Protein AF-K9VZT5-F1 (afdb_monomer_lite)

Organism: NCBI:txid1173022

Foldseek 3Di:
DAAEDDDPVLLVCQVVLLVVLLCLLPDLDWFPPVLLQVLQCLLQVQLPAHRAAEAEDQALVRVLVVQVVDPLPAFCLVSSCVRQQVVQLVQLVVRHDPVVVVVCCVRHQVVSVVVCVQFADVVVVLVLVVVVVVDDPVSNRQSVSKDALSVRSSSLSVSCSSCVPVVRDGDPSSNVSNVSNSNRFGIWRHGRHYIYTYIGFNDADGDDPVDPDPDDWDFGTATPQQWTWTQDPVGIDTDRHDPPD

Secondary structure (DSSP, 8-state):
--B----HHHHHHHHHHHHHHHHHHH--PPP-HHHHHHHHHHHHHHTT-PPPEEEEESSHHHHHHHHTT----S--HHHHIIIIIIHHHHHHHTTB-HHHHHHHIIIIIHHHHHHHHHHTHHHHHHHHHHHHHHS-HHHHHHHHT-EEGGGTHHHHHHHHHHHHTT-----HHHHHHHHHHHHH-SEEEE-SSEEEEEPPPSEE----TT----S--EEEEE-TTS-EEEEETTEEEEES-----

Structure (mmCIF, N/CA/C/O backbone):
data_AF-K9VZT5-F1
#
_entry.id   AF-K9VZT5-F1
#
loop_
_atom_site.group_PDB
_atom_site.id
_atom_site.type_symbol
_atom_site.label_atom_id
_atom_site.label_alt_id
_atom_site.label_comp_id
_atom_site.label_asym_id
_atom_site.label_entity_id
_atom_site.label_seq_id
_atom_site.pdbx_PDB_ins_code
_atom_site.Cartn_x
_atom_site.Cartn_y
_atom_site.Cartn_z
_atom_site.occupancy
_atom_site.B_iso_or_equiv
_atom_site.auth_seq_id
_atom_site.auth_comp_id
_atom_site.auth_asym_id
_atom_site.auth_atom_id
_atom_site.pdbx_PDB_model_num
ATOM 1 N N . MET A 1 1 ? -24.617 13.078 10.410 1.00 54.44 1 MET A N 1
ATOM 2 C CA . MET A 1 1 ? -24.285 12.851 11.831 1.00 54.44 1 MET A CA 1
ATOM 3 C C . MET A 1 1 ? -22.817 12.503 11.883 1.00 54.44 1 MET A C 1
ATOM 5 O O . MET A 1 1 ? -22.407 11.648 11.110 1.00 54.44 1 MET A O 1
ATOM 9 N N . SER A 1 2 ? -22.045 13.236 12.678 1.00 71.75 2 SER A N 1
ATOM 10 C CA . SER A 1 2 ? -20.612 13.002 12.840 1.00 71.75 2 SER A CA 1
ATOM 11 C C . SER A 1 2 ? -20.401 12.020 13.986 1.00 71.75 2 SER A C 1
ATOM 13 O O . SER A 1 2 ? -21.111 12.111 14.985 1.00 71.75 2 SER A O 1
ATOM 15 N N . ILE A 1 3 ? -19.475 11.073 13.857 1.00 78.88 3 ILE A N 1
ATOM 16 C CA . ILE A 1 3 ? -19.124 10.190 14.978 1.00 78.88 3 ILE A CA 1
ATOM 17 C C . ILE A 1 3 ? -18.202 10.975 15.914 1.00 78.88 3 ILE A C 1
ATOM 19 O O . ILE A 1 3 ? -17.160 11.471 15.484 1.00 78.88 3 ILE A O 1
ATOM 23 N N . GLU A 1 4 ? -18.597 11.107 17.179 1.00 79.00 4 GLU A N 1
ATOM 24 C CA . GLU A 1 4 ? -17.911 11.980 18.144 1.00 79.00 4 GLU A CA 1
ATOM 25 C C . GLU A 1 4 ? -16.980 11.217 19.094 1.00 79.00 4 GLU A C 1
ATOM 27 O O . GLU A 1 4 ? -15.972 11.765 19.533 1.00 79.00 4 GLU A O 1
ATOM 32 N N . LYS A 1 5 ? -17.276 9.946 19.402 1.00 86.38 5 LYS A N 1
ATOM 33 C CA . LYS A 1 5 ? -16.492 9.149 20.355 1.00 86.38 5 LYS A CA 1
ATOM 34 C C . LYS A 1 5 ? -16.520 7.659 20.021 1.00 86.38 5 LYS A C 1
ATOM 36 O O . LYS A 1 5 ? -17.530 7.153 19.538 1.00 86.38 5 LYS A O 1
ATOM 41 N N . LEU A 1 6 ? -15.419 6.970 20.318 1.00 89.38 6 LEU A N 1
ATOM 42 C CA . LEU A 1 6 ? -15.334 5.511 20.273 1.00 89.38 6 LEU A CA 1
ATOM 43 C C . LEU A 1 6 ? -15.948 4.882 21.530 1.00 89.38 6 LEU A C 1
ATOM 45 O O . LEU A 1 6 ? -15.843 5.428 22.631 1.00 89.38 6 LEU A O 1
ATOM 49 N N . THR A 1 7 ? -16.558 3.711 21.379 1.00 91.81 7 THR A N 1
ATOM 50 C CA . THR A 1 7 ? -16.887 2.853 22.524 1.00 91.81 7 THR A CA 1
ATOM 51 C C . THR A 1 7 ? -15.636 2.118 23.012 1.00 91.81 7 THR A C 1
ATOM 53 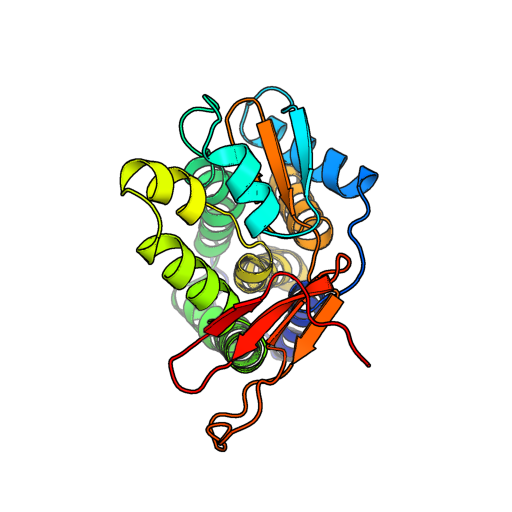O O . THR A 1 7 ? -14.682 1.930 22.257 1.00 91.81 7 THR A O 1
ATOM 56 N N . ALA A 1 8 ? -15.646 1.641 24.261 1.00 92.19 8 ALA A N 1
ATOM 57 C CA . ALA A 1 8 ? -14.533 0.857 24.807 1.00 92.19 8 ALA A CA 1
ATOM 58 C C . ALA A 1 8 ? -14.250 -0.415 23.979 1.00 92.19 8 ALA A C 1
ATOM 60 O O . ALA A 1 8 ? -13.102 -0.820 23.809 1.00 92.19 8 ALA A O 1
ATOM 61 N N . GLU A 1 9 ? -15.298 -1.020 23.417 1.00 93.25 9 GLU A N 1
ATOM 62 C CA . GLU A 1 9 ? -15.197 -2.178 22.524 1.00 93.25 9 GLU A CA 1
ATOM 63 C C . GLU A 1 9 ? -14.491 -1.813 21.212 1.00 93.25 9 GLU A C 1
ATOM 65 O O . GLU A 1 9 ? -13.625 -2.553 20.753 1.00 93.25 9 GLU A O 1
ATOM 70 N N . GLN A 1 10 ? -14.804 -0.651 20.628 1.00 93.50 10 GLN A N 1
ATOM 71 C CA . GLN A 1 10 ? -14.142 -0.161 19.416 1.00 93.50 10 GLN A CA 1
ATOM 72 C C . GLN A 1 10 ? -12.672 0.197 19.681 1.00 93.50 10 GLN A C 1
ATOM 74 O O . GLN A 1 10 ? -11.806 -0.130 18.869 1.00 93.50 10 GLN A O 1
ATOM 79 N N . GLU A 1 11 ? -12.368 0.821 20.822 1.00 92.81 11 GLU A N 1
ATOM 80 C CA . GLU A 1 11 ? -10.992 1.130 21.237 1.00 92.81 11 GLU A CA 1
ATOM 81 C C . GLU A 1 11 ? -10.154 -0.142 21.421 1.00 92.81 11 GLU A C 1
ATOM 83 O O . GLU A 1 11 ? -9.011 -0.206 20.962 1.00 92.81 11 GLU A O 1
ATOM 88 N N . ALA A 1 12 ? -10.735 -1.195 22.003 1.00 94.75 12 ALA A N 1
ATOM 89 C CA . ALA A 1 12 ? -10.064 -2.481 22.191 1.00 94.75 12 ALA A CA 1
ATOM 90 C C . ALA A 1 12 ? -9.652 -3.157 20.867 1.00 94.75 12 ALA A C 1
ATOM 92 O O . ALA A 1 12 ? -8.740 -3.987 20.858 1.00 94.75 12 ALA A O 1
ATOM 93 N N . LEU A 1 13 ? -10.267 -2.787 19.737 1.00 96.69 13 LEU A N 1
ATOM 94 C CA . LEU A 1 13 ? -9.901 -3.298 18.414 1.00 96.69 13 LEU A CA 1
ATOM 95 C C . LEU A 1 13 ? -8.683 -2.588 17.809 1.00 96.69 13 LEU A C 1
ATOM 97 O O . LEU A 1 13 ? -8.033 -3.159 16.932 1.00 96.69 13 LEU A O 1
ATOM 101 N N . ILE A 1 14 ? -8.329 -1.379 18.260 1.00 95.06 14 ILE A N 1
ATOM 102 C CA . ILE A 1 14 ? -7.236 -0.576 17.679 1.00 95.06 14 ILE A CA 1
ATOM 103 C C . ILE A 1 14 ? -5.921 -1.373 17.563 1.00 95.06 14 ILE A C 1
ATOM 105 O O . ILE A 1 14 ? -5.351 -1.398 16.464 1.00 95.06 14 ILE A O 1
ATOM 109 N N . PRO A 1 15 ? -5.439 -2.088 18.604 1.00 95.75 15 PRO A N 1
ATOM 110 C CA . PRO A 1 15 ? -4.205 -2.871 18.510 1.00 95.75 15 PRO A CA 1
ATOM 111 C C . PRO A 1 15 ? -4.258 -3.979 17.448 1.00 95.75 15 PRO A C 1
ATOM 113 O O . PRO A 1 15 ? -3.250 -4.255 16.796 1.00 95.75 15 PRO A O 1
ATOM 116 N N . LEU A 1 16 ? -5.431 -4.581 17.216 1.00 96.38 16 LEU A N 1
ATOM 117 C CA . LEU A 1 16 ? -5.607 -5.628 16.203 1.00 96.38 16 LEU A CA 1
ATOM 118 C C . LEU A 1 16 ? -5.427 -5.063 14.790 1.00 96.38 16 LEU A C 1
ATOM 120 O O . LEU A 1 16 ? -4.754 -5.671 13.956 1.00 96.38 16 LEU A O 1
ATOM 124 N N . TYR A 1 17 ? -5.961 -3.866 14.526 1.00 96.44 17 TYR A N 1
ATOM 125 C CA . TYR A 1 17 ? -5.769 -3.184 13.244 1.00 96.44 17 TYR A CA 1
ATOM 126 C C . TYR A 1 17 ? -4.322 -2.714 13.064 1.00 96.44 17 TYR A C 1
ATOM 128 O O . TYR A 1 17 ? -3.777 -2.847 11.966 1.00 96.44 17 TYR A O 1
ATOM 136 N N . GLN A 1 18 ? -3.658 -2.240 14.125 1.00 94.12 18 GLN A N 1
ATOM 137 C CA . GLN A 1 18 ? -2.221 -1.952 14.070 1.00 94.12 18 GLN A CA 1
ATOM 138 C C . GLN A 1 18 ? -1.427 -3.199 13.668 1.00 94.12 18 GLN A C 1
ATOM 140 O O . GLN A 1 18 ? -0.626 -3.141 12.736 1.00 94.12 18 GLN A O 1
ATOM 145 N N . GLN A 1 19 ? -1.671 -4.339 14.321 1.00 94.06 19 GLN A N 1
ATOM 146 C CA . GLN A 1 19 ? -0.958 -5.585 14.043 1.00 94.06 19 GLN A CA 1
ATOM 147 C C . GLN A 1 19 ? -1.236 -6.106 12.628 1.00 94.06 19 GLN A C 1
ATOM 149 O O . GLN A 1 19 ? -0.295 -6.470 11.921 1.00 94.06 19 GLN A O 1
ATOM 154 N N . LYS A 1 20 ? -2.501 -6.083 12.192 1.00 95.69 20 LYS A N 1
ATOM 155 C CA . LYS A 1 20 ? -2.929 -6.474 10.840 1.00 95.69 20 LYS A CA 1
ATOM 156 C C . LYS A 1 20 ? -2.174 -5.692 9.767 1.00 95.69 20 LYS A C 1
ATOM 158 O O . LYS A 1 20 ? -1.577 -6.281 8.869 1.00 95.69 20 LYS A O 1
ATOM 163 N N . TRP A 1 21 ? -2.164 -4.364 9.866 1.00 95.12 21 TRP A N 1
ATOM 164 C CA . TRP A 1 21 ? -1.529 -3.509 8.861 1.00 95.12 21 TRP A CA 1
ATOM 165 C C . TRP A 1 21 ? -0.008 -3.470 8.984 1.00 95.12 21 TRP A C 1
ATOM 167 O O . TRP A 1 21 ? 0.678 -3.363 7.966 1.00 95.12 21 TRP A O 1
ATOM 177 N N . ARG A 1 22 ? 0.536 -3.656 10.192 1.00 91.62 22 ARG A N 1
ATOM 178 C CA . ARG A 1 22 ? 1.967 -3.900 10.391 1.00 91.62 22 ARG A CA 1
ATOM 179 C C . ARG A 1 22 ? 2.407 -5.164 9.664 1.00 91.62 22 ARG A C 1
ATOM 181 O O . ARG A 1 22 ? 3.384 -5.092 8.933 1.00 91.62 22 ARG A O 1
ATOM 188 N N . ALA A 1 23 ? 1.691 -6.281 9.811 1.00 91.25 23 ALA A N 1
ATOM 189 C CA . ALA A 1 23 ? 2.020 -7.545 9.146 1.00 91.25 23 ALA A CA 1
ATOM 190 C C . ALA A 1 23 ? 2.107 -7.389 7.617 1.00 91.25 23 ALA A C 1
ATOM 192 O O . ALA A 1 23 ? 3.058 -7.868 7.006 1.00 91.25 23 ALA A O 1
ATOM 193 N N . ILE A 1 24 ? 1.175 -6.639 7.019 1.00 91.31 24 ILE A N 1
ATOM 194 C CA . ILE A 1 24 ? 1.199 -6.316 5.584 1.00 91.31 24 ILE A CA 1
ATOM 195 C C . ILE A 1 24 ? 2.446 -5.496 5.229 1.00 91.31 24 ILE A C 1
ATOM 197 O O . ILE A 1 24 ? 3.160 -5.839 4.291 1.00 91.31 24 ILE A O 1
ATOM 201 N N . ALA A 1 25 ? 2.741 -4.446 6.002 1.00 87.19 25 ALA A N 1
ATOM 202 C CA . ALA A 1 25 ? 3.896 -3.575 5.775 1.00 87.19 25 ALA A CA 1
ATOM 203 C C . ALA A 1 25 ? 5.229 -4.323 5.857 1.00 87.19 25 ALA A C 1
ATOM 205 O O . ALA A 1 25 ? 6.192 -3.975 5.173 1.00 87.19 25 ALA A O 1
ATOM 206 N N . ILE A 1 26 ? 5.301 -5.311 6.755 1.00 84.19 26 ILE A N 1
ATOM 207 C CA . ILE A 1 26 ? 6.539 -6.021 7.043 1.00 84.19 26 ILE A CA 1
ATOM 208 C C . ILE A 1 26 ? 6.700 -7.335 6.279 1.00 84.19 26 ILE A C 1
ATOM 210 O O . ILE A 1 26 ? 7.735 -7.978 6.463 1.00 84.19 26 ILE A O 1
ATOM 214 N N . SER A 1 27 ? 5.735 -7.702 5.437 1.00 87.81 27 SER A N 1
ATOM 215 C CA . SER A 1 27 ? 5.777 -8.929 4.647 1.00 87.81 27 SER A CA 1
ATOM 216 C C . SER A 1 27 ? 7.044 -9.011 3.792 1.00 87.81 27 SER A C 1
ATOM 218 O O . SER A 1 27 ? 7.412 -8.056 3.106 1.00 87.81 27 SER A O 1
ATOM 220 N N . THR A 1 28 ? 7.697 -10.167 3.849 1.00 86.88 28 THR A N 1
ATOM 221 C CA . THR A 1 28 ? 8.825 -10.568 2.994 1.00 86.88 28 THR A CA 1
ATOM 222 C C . THR A 1 28 ? 8.411 -11.641 1.987 1.00 86.88 28 THR A C 1
ATOM 224 O O . THR A 1 28 ? 9.262 -12.167 1.276 1.00 86.88 28 THR A O 1
ATOM 227 N N . GLU A 1 29 ? 7.121 -11.991 1.941 1.00 88.44 29 GLU A N 1
ATOM 228 C CA . GLU A 1 29 ? 6.610 -13.001 1.017 1.00 88.44 29 GLU A CA 1
ATOM 229 C C . GLU A 1 29 ? 6.750 -12.523 -0.436 1.00 88.44 29 GLU A C 1
ATOM 231 O O . GLU A 1 29 ? 6.420 -11.353 -0.713 1.00 88.44 29 GLU A O 1
ATOM 236 N N . PRO A 1 30 ? 7.190 -13.406 -1.357 1.00 88.75 30 PRO A N 1
ATOM 237 C CA . PRO A 1 30 ? 7.302 -13.093 -2.776 1.00 88.75 30 PRO A CA 1
ATOM 238 C C . PRO A 1 30 ? 6.002 -12.529 -3.346 1.00 88.75 30 PRO A C 1
ATOM 240 O O . PRO A 1 30 ? 4.898 -12.889 -2.922 1.00 88.75 30 PRO A O 1
ATOM 243 N N . ILE A 1 31 ? 6.118 -11.636 -4.325 1.00 91.38 31 ILE A N 1
ATOM 244 C CA . ILE A 1 31 ? 4.939 -11.096 -4.992 1.00 91.38 31 ILE A CA 1
ATOM 245 C C . ILE A 1 31 ? 4.326 -12.173 -5.889 1.00 91.38 31 ILE A C 1
ATOM 247 O O . ILE A 1 31 ? 4.988 -12.749 -6.748 1.00 91.38 31 ILE A O 1
ATOM 251 N N . ASN A 1 32 ? 3.018 -12.400 -5.750 1.00 94.75 32 ASN A N 1
ATOM 252 C CA . ASN A 1 32 ? 2.269 -13.124 -6.769 1.00 94.75 32 ASN A CA 1
ATOM 253 C C . ASN A 1 32 ? 2.050 -12.194 -7.973 1.00 94.75 32 ASN A C 1
ATOM 255 O O . ASN A 1 32 ? 1.246 -11.261 -7.905 1.00 94.75 32 ASN A O 1
ATOM 259 N N . HIS A 1 33 ? 2.765 -12.446 -9.073 1.00 95.06 33 HIS A N 1
ATOM 260 C CA . HIS A 1 33 ? 2.729 -11.599 -10.274 1.00 95.06 33 HIS A CA 1
ATOM 261 C C . HIS A 1 33 ? 1.336 -11.494 -10.893 1.00 95.06 33 HIS A C 1
ATOM 263 O O . HIS A 1 33 ? 0.979 -10.431 -11.399 1.00 95.06 33 HIS A O 1
ATOM 269 N N . GLN A 1 34 ? 0.523 -12.551 -10.827 1.00 96.62 34 GLN A N 1
ATOM 270 C CA . GLN A 1 34 ? -0.838 -12.540 -11.363 1.00 96.62 34 GLN A CA 1
ATOM 271 C C . GLN A 1 34 ? -1.733 -11.598 -10.552 1.00 96.62 34 GLN A C 1
ATOM 273 O O . GLN A 1 34 ? -2.363 -10.705 -11.119 1.00 96.62 34 GLN A O 1
ATOM 278 N N . THR A 1 35 ? -1.727 -11.732 -9.224 1.00 96.50 35 THR A N 1
ATOM 279 C CA . THR A 1 35 ? -2.515 -10.867 -8.333 1.00 96.50 35 THR A CA 1
ATOM 280 C C . THR A 1 35 ? -2.024 -9.419 -8.373 1.00 96.50 35 THR A C 1
ATOM 282 O O . THR A 1 35 ? -2.827 -8.488 -8.391 1.00 96.50 35 THR A O 1
ATOM 285 N N . ALA A 1 36 ? -0.708 -9.198 -8.438 1.00 96.56 36 ALA A N 1
ATOM 286 C CA . ALA A 1 36 ? -0.137 -7.865 -8.611 1.00 96.56 36 ALA A CA 1
ATOM 287 C C . ALA A 1 36 ? -0.553 -7.236 -9.949 1.00 96.56 36 ALA A C 1
ATOM 289 O O . ALA A 1 36 ? -0.926 -6.065 -9.990 1.00 96.56 36 ALA A O 1
ATOM 290 N N . THR A 1 37 ? -0.553 -8.019 -11.029 1.00 97.69 37 THR A N 1
ATOM 291 C CA . THR A 1 37 ? -0.985 -7.564 -12.357 1.00 97.69 37 THR A CA 1
ATOM 292 C C . THR A 1 37 ? -2.434 -7.097 -12.340 1.00 97.69 37 THR A C 1
ATOM 294 O O . THR A 1 37 ? -2.740 -5.998 -12.803 1.00 97.69 37 THR A O 1
ATOM 297 N N . GLU A 1 38 ? -3.322 -7.900 -11.759 1.00 97.38 38 GLU A N 1
ATOM 298 C CA . GLU A 1 38 ? -4.728 -7.546 -11.582 1.00 97.38 38 GLU A CA 1
ATOM 299 C C . GLU A 1 38 ? -4.886 -6.263 -10.753 1.00 97.38 38 GLU A C 1
ATOM 301 O O . GLU A 1 38 ? -5.578 -5.333 -11.174 1.00 97.38 38 GLU A O 1
ATOM 306 N N . ALA A 1 39 ? -4.169 -6.158 -9.629 1.00 97.31 39 ALA A N 1
ATOM 307 C CA . ALA A 1 39 ? -4.195 -4.980 -8.767 1.00 97.31 39 ALA A CA 1
ATOM 308 C C . ALA A 1 39 ? -3.826 -3.694 -9.521 1.00 97.31 39 ALA A C 1
ATOM 310 O O . ALA A 1 39 ? -4.491 -2.663 -9.375 1.00 97.31 39 ALA A O 1
ATOM 311 N N . ILE A 1 40 ? -2.781 -3.746 -10.351 1.00 97.44 40 ILE A N 1
ATOM 312 C CA . ILE A 1 40 ? -2.325 -2.602 -11.144 1.00 97.44 40 ILE A CA 1
ATOM 313 C C . ILE A 1 40 ? -3.341 -2.243 -12.225 1.00 97.44 40 ILE A C 1
ATOM 315 O O . ILE A 1 40 ? -3.692 -1.068 -12.353 1.00 97.44 40 ILE A O 1
ATOM 319 N N . LYS A 1 41 ? -3.872 -3.224 -12.960 1.00 97.44 41 LYS A N 1
ATOM 320 C CA . LYS A 1 41 ? -4.892 -2.977 -13.990 1.00 97.44 41 LYS A CA 1
ATOM 321 C C . LYS A 1 41 ? -6.142 -2.325 -13.406 1.00 97.44 41 LYS A C 1
ATOM 323 O O . LYS A 1 41 ? -6.587 -1.295 -13.913 1.00 97.44 41 LYS A O 1
ATOM 328 N N . LEU A 1 42 ? -6.651 -2.851 -12.291 1.00 96.75 42 LEU A N 1
ATOM 329 C CA . LEU A 1 42 ? -7.795 -2.266 -11.589 1.00 96.75 42 LEU A CA 1
ATOM 330 C C . LEU A 1 42 ? -7.487 -0.852 -11.082 1.00 96.75 42 LEU A C 1
ATOM 332 O O . LEU A 1 42 ? -8.321 0.044 -11.205 1.00 96.75 42 LEU A O 1
ATOM 336 N N . THR A 1 43 ? -6.271 -0.619 -10.580 1.00 96.44 43 THR A N 1
ATOM 337 C CA . THR A 1 43 ? -5.825 0.718 -10.160 1.00 96.44 43 THR A CA 1
ATOM 338 C C . THR A 1 43 ? -5.880 1.717 -11.311 1.00 96.44 43 THR A C 1
ATOM 340 O O . THR A 1 43 ? -6.405 2.817 -11.134 1.00 96.44 43 THR A O 1
ATOM 343 N N . TYR A 1 44 ? -5.382 1.342 -12.491 1.00 96.56 44 TYR A N 1
ATOM 344 C CA . TYR A 1 44 ? -5.398 2.195 -13.682 1.00 96.56 44 TYR A CA 1
ATOM 345 C C . TYR A 1 44 ? -6.824 2.447 -14.185 1.00 96.56 44 TYR A C 1
ATOM 347 O O . TYR A 1 44 ? -7.170 3.592 -14.483 1.00 96.56 44 TYR A O 1
ATOM 355 N N . ALA A 1 45 ? -7.681 1.424 -14.173 1.00 96.12 45 ALA A N 1
ATOM 356 C CA . ALA A 1 45 ? -9.089 1.559 -14.535 1.00 96.12 45 ALA A CA 1
ATOM 357 C C . ALA A 1 45 ? -9.839 2.533 -13.605 1.00 96.12 45 ALA A C 1
ATOM 359 O O . ALA A 1 45 ? -10.545 3.422 -14.081 1.00 96.12 45 ALA A O 1
ATOM 360 N N . VAL A 1 46 ? -9.634 2.441 -12.283 1.00 94.06 46 VAL A N 1
ATOM 361 C CA . VAL A 1 46 ? -10.266 3.336 -11.289 1.00 94.06 46 VAL A CA 1
ATOM 362 C C . VAL A 1 46 ? -9.875 4.803 -11.487 1.00 94.06 46 VAL A C 1
ATOM 364 O O . VAL A 1 46 ? -10.672 5.701 -11.208 1.00 94.06 46 VAL A O 1
ATOM 367 N N . ILE A 1 47 ? -8.668 5.074 -11.987 1.00 91.75 47 ILE A N 1
ATOM 368 C CA . ILE A 1 47 ? -8.220 6.440 -12.294 1.00 91.75 47 ILE A CA 1
ATOM 369 C C . ILE A 1 47 ? -8.508 6.872 -13.740 1.00 91.75 47 ILE A C 1
ATOM 371 O O . ILE A 1 47 ? -8.088 7.965 -14.126 1.00 91.75 47 ILE A O 1
ATOM 375 N N . GLY A 1 48 ? -9.243 6.060 -14.508 1.00 93.50 48 GLY A N 1
ATOM 376 C CA . GLY A 1 48 ? -9.681 6.367 -15.871 1.00 93.50 48 GLY A CA 1
ATOM 377 C C . GLY A 1 48 ? -8.580 6.258 -16.927 1.00 93.50 48 GLY A C 1
ATOM 378 O O . GLY A 1 48 ? -8.606 6.996 -17.909 1.00 93.50 48 GLY A O 1
ATOM 379 N N . LEU A 1 49 ? -7.587 5.392 -16.715 1.00 93.69 49 LEU A N 1
ATOM 380 C CA . LEU A 1 49 ? -6.502 5.135 -17.661 1.00 93.69 49 LEU A CA 1
ATOM 381 C C . LEU A 1 49 ? -6.643 3.756 -18.312 1.00 93.69 49 LEU A C 1
ATOM 383 O O . LEU A 1 49 ? -7.270 2.850 -17.767 1.00 93.69 49 LEU A O 1
ATOM 387 N N . SER A 1 50 ? -6.025 3.610 -19.484 1.00 94.94 50 SER A N 1
ATOM 388 C CA . SER A 1 50 ? -5.866 2.319 -20.151 1.00 94.94 50 SER A CA 1
ATOM 389 C C . SER A 1 50 ? -4.947 1.400 -19.351 1.00 94.94 50 SER A C 1
ATOM 391 O O . SER A 1 50 ? -4.079 1.880 -18.617 1.00 94.94 50 SER A O 1
ATOM 393 N N . GLU A 1 51 ? -5.091 0.089 -19.547 1.00 96.31 51 GLU A N 1
ATOM 394 C CA . GLU A 1 51 ? -4.185 -0.888 -18.946 1.00 96.31 51 GLU A CA 1
ATOM 395 C C . GLU A 1 51 ? -2.724 -0.569 -19.309 1.00 96.31 51 GLU A C 1
ATOM 397 O O . GLU A 1 51 ? -2.426 -0.322 -20.485 1.00 96.31 51 GLU A O 1
ATOM 402 N N . PRO A 1 52 ? -1.815 -0.533 -18.322 1.00 96.31 52 PRO A N 1
ATOM 403 C CA . PRO A 1 52 ? -0.402 -0.359 -18.590 1.00 96.31 52 PRO A CA 1
ATOM 404 C C . PRO A 1 52 ? 0.242 -1.698 -18.960 1.00 96.31 52 PRO A C 1
ATOM 406 O O . PRO A 1 52 ? -0.193 -2.764 -18.525 1.00 96.31 52 PRO A O 1
ATOM 409 N N . GLU A 1 53 ? 1.349 -1.631 -19.689 1.00 96.44 53 GLU A N 1
ATOM 410 C CA . GLU A 1 53 ? 2.341 -2.701 -19.697 1.00 96.44 53 GLU A CA 1
ATOM 411 C C . GLU A 1 53 ? 2.964 -2.816 -18.299 1.00 96.44 53 GLU A C 1
ATOM 413 O O . GLU A 1 53 ? 3.311 -1.804 -17.687 1.00 96.44 53 GLU A O 1
ATOM 418 N N . ILE A 1 54 ? 3.089 -4.032 -17.771 1.00 97.06 54 ILE A N 1
ATOM 419 C CA . ILE A 1 54 ? 3.583 -4.261 -16.410 1.00 97.06 54 ILE A CA 1
ATOM 420 C C . ILE A 1 54 ? 4.927 -4.973 -16.484 1.00 97.06 54 ILE A C 1
ATOM 422 O O . ILE A 1 54 ? 5.034 -6.044 -17.075 1.00 97.06 54 ILE A O 1
ATOM 426 N N . ILE A 1 55 ? 5.944 -4.368 -15.870 1.00 95.44 55 ILE A N 1
ATOM 427 C CA . ILE A 1 55 ? 7.315 -4.880 -15.858 1.00 95.44 55 ILE A CA 1
ATOM 428 C C . ILE A 1 55 ? 7.691 -5.210 -14.417 1.00 95.44 55 ILE A C 1
ATOM 430 O O . ILE A 1 55 ? 7.695 -4.323 -13.562 1.00 95.44 55 ILE A O 1
ATOM 434 N N . PHE A 1 56 ? 8.019 -6.471 -14.148 1.00 95.38 56 PHE A N 1
ATOM 435 C CA . PHE A 1 56 ? 8.486 -6.906 -12.834 1.00 95.38 56 PHE A CA 1
ATOM 436 C C . PHE A 1 56 ? 10.010 -6.820 -12.739 1.00 95.38 56 PHE A C 1
ATOM 438 O O . PHE A 1 56 ? 10.727 -7.242 -13.646 1.00 95.38 56 PHE A O 1
ATOM 445 N N . CYS A 1 57 ? 10.497 -6.284 -11.623 1.00 91.62 57 CYS A N 1
ATOM 446 C CA . CYS A 1 57 ? 11.915 -6.109 -11.333 1.00 91.62 57 CYS A CA 1
ATOM 447 C C . CYS A 1 57 ? 12.261 -6.721 -9.980 1.00 91.62 57 CYS A C 1
ATOM 449 O O . CYS A 1 57 ? 11.536 -6.536 -9.008 1.00 91.62 57 CYS A O 1
ATOM 451 N N . ASN A 1 58 ? 13.426 -7.352 -9.878 1.00 88.44 58 ASN A N 1
ATOM 452 C CA . ASN A 1 58 ? 13.854 -7.996 -8.634 1.00 88.44 58 ASN A CA 1
ATOM 453 C C . ASN A 1 58 ? 14.192 -7.003 -7.511 1.00 88.44 58 ASN A C 1
ATOM 455 O O . ASN A 1 58 ? 14.153 -7.361 -6.338 1.00 88.44 58 ASN A O 1
ATOM 459 N N . ASN A 1 59 ? 14.546 -5.762 -7.857 1.00 83.06 59 ASN A N 1
ATOM 460 C CA . ASN A 1 59 ? 14.919 -4.741 -6.887 1.00 83.06 59 ASN A CA 1
ATOM 461 C C . ASN A 1 59 ? 14.720 -3.310 -7.454 1.00 83.06 59 ASN A C 1
ATOM 463 O O . ASN A 1 59 ? 14.616 -3.129 -8.674 1.00 83.06 59 ASN A O 1
ATOM 467 N N . PRO A 1 60 ? 14.712 -2.271 -6.594 1.00 79.25 60 PRO A N 1
ATOM 468 C CA . PRO A 1 60 ? 14.552 -0.876 -7.012 1.00 79.25 60 PRO A CA 1
ATOM 469 C C . PRO A 1 60 ? 15.646 -0.354 -7.951 1.00 79.25 60 PRO A C 1
ATOM 471 O O . PRO A 1 60 ? 15.369 0.488 -8.801 1.00 79.25 60 PRO A O 1
ATOM 474 N N . TYR A 1 61 ? 16.884 -0.839 -7.830 1.00 77.88 61 TYR A N 1
ATOM 475 C CA . TYR A 1 61 ? 17.985 -0.432 -8.708 1.00 77.88 61 TYR A CA 1
ATOM 476 C C . TYR A 1 61 ? 17.767 -0.926 -10.148 1.00 77.88 61 TYR A C 1
ATOM 478 O O . TYR A 1 61 ? 17.919 -0.157 -11.098 1.00 77.88 61 TYR A O 1
ATOM 486 N N . ALA A 1 62 ? 17.293 -2.162 -10.321 1.00 84.44 62 ALA A N 1
ATOM 487 C CA . ALA A 1 62 ? 16.905 -2.701 -11.623 1.00 84.44 62 ALA A CA 1
ATOM 488 C C . ALA A 1 62 ? 15.765 -1.889 -12.265 1.00 84.44 62 ALA A C 1
ATOM 490 O O . ALA A 1 62 ? 15.829 -1.567 -13.451 1.00 84.44 62 ALA A O 1
ATOM 491 N N . ALA A 1 63 ? 14.762 -1.478 -11.479 1.00 85.56 63 ALA A N 1
ATOM 492 C CA . ALA A 1 63 ? 13.701 -0.597 -11.969 1.00 85.56 63 ALA A CA 1
ATOM 493 C C . ALA A 1 63 ? 14.249 0.751 -12.463 1.00 85.56 63 ALA A C 1
ATOM 495 O O . ALA A 1 63 ? 13.851 1.237 -13.520 1.00 85.56 63 ALA A O 1
ATOM 496 N N . ILE A 1 64 ? 15.208 1.336 -11.749 1.00 79.94 64 ILE A N 1
ATOM 497 C CA . ILE A 1 64 ? 15.844 2.599 -12.139 1.00 79.94 64 ILE A CA 1
ATOM 498 C C . ILE A 1 64 ? 16.613 2.463 -13.457 1.00 79.94 64 ILE A C 1
ATOM 500 O O . ILE A 1 64 ? 16.491 3.341 -14.314 1.00 79.94 64 ILE A O 1
ATOM 504 N N . ASN A 1 65 ? 17.335 1.358 -13.656 1.00 82.00 65 ASN A N 1
ATOM 505 C CA . ASN A 1 65 ? 18.054 1.085 -14.905 1.00 82.00 65 ASN A CA 1
ATOM 506 C C . ASN A 1 65 ? 17.122 0.964 -16.118 1.00 82.00 65 ASN A C 1
ATOM 508 O O . ASN A 1 65 ? 17.539 1.269 -17.231 1.00 82.00 65 ASN A O 1
ATOM 512 N N . ILE A 1 66 ? 15.857 0.590 -15.913 1.00 85.81 66 ILE A N 1
ATOM 513 C CA . ILE A 1 66 ? 14.822 0.619 -16.956 1.00 85.81 66 ILE A CA 1
ATOM 514 C C . ILE A 1 66 ? 14.283 2.043 -17.144 1.00 85.81 66 ILE A C 1
ATOM 516 O O . ILE A 1 66 ? 14.109 2.504 -18.271 1.00 85.81 66 ILE A O 1
ATOM 520 N N . ILE A 1 67 ? 14.035 2.771 -16.052 1.00 84.44 67 ILE A N 1
ATOM 521 C CA . ILE A 1 67 ? 13.411 4.103 -16.082 1.00 84.44 67 ILE A CA 1
ATOM 522 C C . ILE A 1 67 ? 14.318 5.152 -16.727 1.00 84.44 67 ILE A C 1
ATOM 524 O O . ILE A 1 67 ? 13.832 5.961 -17.523 1.00 84.44 67 ILE A O 1
ATOM 528 N N . ILE A 1 68 ? 15.607 5.171 -16.381 1.00 79.00 68 ILE A N 1
ATOM 529 C CA . ILE A 1 68 ? 16.556 6.208 -16.810 1.00 79.00 68 ILE A CA 1
ATOM 530 C C . ILE A 1 68 ? 16.653 6.336 -18.337 1.00 79.00 68 ILE A C 1
ATOM 532 O O . ILE A 1 68 ? 16.429 7.446 -18.829 1.00 79.00 68 ILE A O 1
ATOM 536 N N . PRO A 1 69 ? 16.943 5.263 -19.098 1.00 78.75 69 PRO A N 1
ATOM 537 C CA . PRO A 1 69 ? 17.055 5.354 -20.552 1.00 78.75 69 PRO A CA 1
ATOM 538 C C . PRO A 1 69 ? 15.695 5.511 -21.248 1.00 78.75 69 PRO A C 1
ATOM 540 O O . PRO A 1 69 ? 15.642 5.746 -22.451 1.00 78.75 69 PRO A O 1
ATOM 543 N N . SER A 1 70 ? 14.579 5.381 -20.525 1.00 78.00 70 SER A N 1
ATOM 544 C CA . SER A 1 70 ? 13.254 5.326 -21.133 1.00 78.00 70 SER A CA 1
ATOM 545 C C . SER A 1 70 ? 12.619 6.695 -21.421 1.00 78.00 70 SER A C 1
ATOM 547 O O . SER A 1 70 ? 12.723 7.670 -20.660 1.00 78.00 70 SER A O 1
ATOM 549 N N . HIS A 1 71 ? 11.807 6.729 -22.480 1.00 78.19 71 HIS A N 1
ATOM 550 C CA . HIS A 1 71 ? 10.941 7.856 -22.838 1.00 78.19 71 HIS A CA 1
ATOM 551 C C . HIS A 1 71 ? 9.519 7.740 -22.247 1.00 78.19 71 HIS A C 1
ATOM 553 O O . HIS A 1 71 ? 8.565 8.271 -22.809 1.00 78.19 71 HIS A O 1
ATOM 559 N N . MET A 1 72 ? 9.355 7.091 -21.085 1.00 80.75 72 MET A N 1
ATOM 560 C CA . MET A 1 72 ? 8.044 6.820 -20.456 1.00 80.75 72 MET A CA 1
ATOM 561 C C . MET A 1 72 ? 7.284 8.067 -19.947 1.00 80.75 72 MET A C 1
ATOM 563 O O . MET A 1 72 ? 6.172 7.957 -19.428 1.00 80.75 72 MET A O 1
ATOM 567 N N . GLY A 1 73 ? 7.848 9.267 -20.114 1.00 83.25 73 GLY A N 1
ATOM 568 C CA . GLY A 1 73 ? 7.245 10.525 -19.678 1.00 83.25 73 GLY A CA 1
ATOM 569 C C . GLY A 1 73 ? 7.319 10.741 -18.164 1.00 83.25 73 GLY A C 1
ATOM 570 O O . GLY A 1 73 ? 8.271 10.316 -17.507 1.00 83.25 73 GLY A O 1
ATOM 571 N N . ASN A 1 74 ? 6.329 11.455 -17.623 1.00 85.38 74 ASN A N 1
ATOM 572 C CA . ASN A 1 74 ? 6.257 11.787 -16.200 1.00 85.38 74 ASN A CA 1
ATOM 573 C C . ASN A 1 74 ? 5.561 10.673 -15.394 1.00 85.38 74 ASN A C 1
ATOM 575 O O . ASN A 1 74 ? 4.568 10.118 -15.875 1.00 85.38 74 ASN A O 1
ATOM 579 N N . PRO A 1 75 ? 6.007 10.394 -14.155 1.00 87.69 75 PRO A N 1
ATOM 580 C CA . PRO A 1 75 ? 5.318 9.470 -13.259 1.00 87.69 75 PRO A CA 1
ATOM 581 C C . PRO A 1 75 ? 3.899 9.935 -12.903 1.00 87.69 75 PRO A C 1
ATOM 583 O O . PRO A 1 75 ? 3.640 11.120 -12.685 1.00 87.69 75 PRO A O 1
ATOM 586 N N . MET A 1 76 ? 2.987 8.977 -12.770 1.00 90.69 76 MET A N 1
ATOM 587 C CA . MET A 1 76 ? 1.577 9.154 -12.400 1.00 90.69 76 MET A CA 1
ATOM 588 C C . MET A 1 76 ? 1.333 9.025 -10.895 1.00 90.69 76 MET A C 1
ATOM 590 O O . MET A 1 76 ? 0.193 9.035 -10.431 1.00 90.69 76 MET A O 1
ATOM 594 N N . SER A 1 77 ? 2.395 8.959 -10.099 1.00 90.19 77 SER A N 1
ATOM 595 C CA . SER A 1 77 ? 2.323 8.659 -8.668 1.00 90.19 77 SER A CA 1
ATOM 596 C C . SER A 1 77 ? 1.508 9.672 -7.880 1.00 90.19 77 SER A C 1
ATOM 598 O O . SER A 1 77 ? 0.778 9.298 -6.968 1.00 90.19 77 SER A O 1
ATOM 600 N N . LYS A 1 78 ? 1.548 10.951 -8.274 1.00 89.62 78 LYS A N 1
ATOM 601 C CA . LYS A 1 78 ? 0.705 12.000 -7.678 1.00 89.62 78 LYS A CA 1
ATOM 602 C C . LYS A 1 78 ? -0.783 11.769 -7.953 1.00 89.62 78 LYS A C 1
ATOM 604 O O . LYS A 1 78 ? -1.599 11.949 -7.052 1.00 89.62 78 LYS A O 1
ATOM 609 N N . GLN A 1 79 ? -1.132 11.349 -9.170 1.00 90.88 79 GLN A N 1
ATOM 610 C CA . GLN A 1 79 ? -2.515 11.062 -9.550 1.00 90.88 79 GLN A CA 1
ATOM 611 C C . GLN A 1 79 ? -3.038 9.825 -8.812 1.00 90.88 79 GLN A C 1
ATOM 613 O O . GLN A 1 79 ? -4.126 9.890 -8.239 1.00 90.88 79 GLN A O 1
ATOM 618 N N . LEU A 1 80 ? -2.244 8.748 -8.741 1.00 92.31 80 LEU A N 1
ATOM 619 C CA . LEU A 1 80 ? -2.585 7.561 -7.947 1.00 92.31 80 LEU A CA 1
ATOM 620 C C . LEU A 1 80 ? -2.747 7.912 -6.463 1.00 92.31 80 LEU A C 1
ATOM 622 O O . LEU A 1 80 ? -3.771 7.587 -5.870 1.00 92.31 80 LEU A O 1
ATOM 626 N N . HIS A 1 81 ? -1.785 8.623 -5.866 1.00 90.75 81 HIS A N 1
ATOM 627 C CA . HIS A 1 81 ? -1.847 9.030 -4.458 1.00 90.75 81 HIS A CA 1
ATOM 628 C C . HIS A 1 81 ? -3.108 9.861 -4.180 1.00 90.75 81 HIS A C 1
ATOM 630 O O . HIS A 1 81 ? -3.827 9.597 -3.218 1.00 90.75 81 HIS A O 1
ATOM 636 N N . SER A 1 82 ? -3.427 10.824 -5.047 1.00 92.56 82 SER A N 1
ATOM 637 C CA . SER A 1 82 ? -4.633 11.640 -4.908 1.00 92.56 82 SER A CA 1
ATOM 638 C C . SER A 1 82 ? -5.911 10.796 -4.956 1.00 92.56 82 SER A C 1
ATOM 640 O O . SER A 1 82 ? -6.722 10.859 -4.033 1.00 92.56 82 SER A O 1
ATOM 642 N N . LYS A 1 83 ? -6.080 9.973 -5.996 1.00 93.00 83 LYS A N 1
ATOM 643 C CA . LYS A 1 83 ? -7.331 9.246 -6.260 1.00 93.00 83 LYS A CA 1
ATOM 644 C C . LYS A 1 83 ? -7.546 8.031 -5.359 1.00 93.00 83 LYS A C 1
ATOM 646 O O . LYS A 1 83 ? -8.675 7.799 -4.939 1.00 93.00 83 LYS A O 1
ATOM 651 N N . ILE A 1 84 ? -6.490 7.269 -5.079 1.00 93.12 84 ILE A N 1
ATOM 652 C CA . ILE A 1 84 ? -6.574 5.974 -4.386 1.00 93.12 84 ILE A CA 1
ATOM 653 C C . ILE A 1 84 ? -6.362 6.117 -2.879 1.00 93.12 84 ILE A C 1
ATOM 655 O O . ILE A 1 84 ? -6.927 5.350 -2.112 1.00 93.12 84 ILE A O 1
ATOM 659 N N . LYS A 1 85 ? -5.577 7.104 -2.432 1.00 90.00 85 LYS A N 1
ATOM 660 C CA . LYS A 1 85 ? -5.230 7.254 -1.012 1.00 90.00 85 LYS A CA 1
ATOM 661 C C . LYS A 1 85 ? -5.847 8.495 -0.370 1.00 90.00 85 LYS A C 1
ATOM 663 O O . LYS A 1 85 ? -6.486 8.376 0.668 1.00 90.00 85 LYS A O 1
ATOM 668 N N . ILE A 1 86 ? -5.680 9.680 -0.960 1.00 90.06 86 ILE A N 1
ATOM 669 C CA . ILE A 1 86 ? -6.138 10.937 -0.339 1.00 90.06 86 ILE A CA 1
ATOM 670 C C . ILE A 1 86 ? -7.663 11.045 -0.374 1.00 90.06 86 ILE A C 1
ATOM 672 O O . ILE A 1 86 ? -8.274 11.311 0.655 1.00 90.06 86 ILE A O 1
ATOM 676 N N . GLN A 1 87 ? -8.286 10.814 -1.532 1.00 91.81 87 GLN A N 1
ATOM 677 C CA . GLN A 1 87 ? -9.737 10.950 -1.671 1.00 91.81 87 GLN A CA 1
ATOM 678 C C . GLN A 1 87 ? -10.534 10.044 -0.714 1.00 91.81 87 GLN A C 1
ATOM 680 O O . GLN A 1 87 ? -11.405 10.580 -0.029 1.00 91.81 87 GLN A O 1
ATOM 685 N N . PRO A 1 88 ? -10.245 8.729 -0.591 1.00 91.44 88 PRO A N 1
ATOM 686 C CA . PRO A 1 88 ? -10.956 7.883 0.368 1.00 91.44 88 PRO A CA 1
ATOM 687 C C . PRO A 1 88 ? -10.775 8.333 1.821 1.00 91.44 88 PRO A C 1
ATOM 689 O O . PRO A 1 88 ? -11.728 8.308 2.594 1.00 91.44 88 PRO A O 1
ATOM 692 N N . VAL A 1 89 ? -9.580 8.810 2.193 1.00 91.69 89 VAL A N 1
ATOM 693 C CA . VAL A 1 89 ? -9.334 9.339 3.544 1.00 91.69 89 VAL A CA 1
ATOM 694 C C . VAL A 1 89 ? -10.145 10.599 3.799 1.00 91.69 89 VAL A C 1
ATOM 696 O O . VAL A 1 89 ? -10.768 10.704 4.848 1.00 91.69 89 VAL A O 1
ATOM 699 N N . MET A 1 90 ? -10.179 11.535 2.849 1.00 91.81 90 MET A N 1
ATOM 700 C CA . MET A 1 90 ? -10.974 12.758 2.987 1.00 91.81 90 MET A CA 1
ATOM 701 C C . MET A 1 90 ? -12.469 12.447 3.113 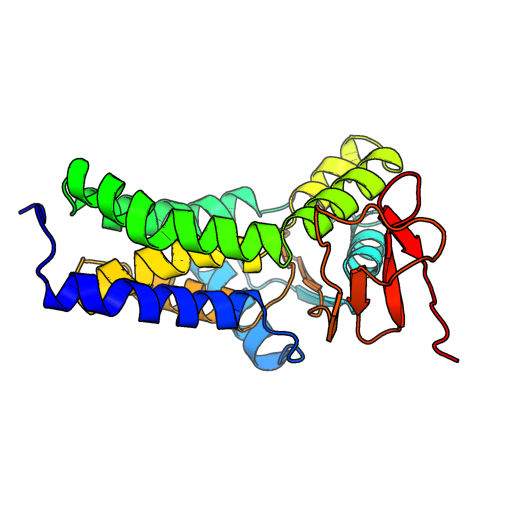1.00 91.81 90 MET A C 1
ATOM 703 O O . MET A 1 90 ? -13.150 13.048 3.941 1.00 91.81 90 MET A O 1
ATOM 707 N N . GLN A 1 91 ? -12.973 11.485 2.333 1.00 91.94 91 GLN A N 1
ATOM 708 C CA . GLN A 1 91 ? -14.359 11.025 2.430 1.00 91.94 91 GLN A CA 1
ATOM 709 C C . GLN A 1 91 ? -14.661 10.440 3.815 1.00 91.94 91 GLN A C 1
ATOM 711 O O . GLN A 1 91 ? -15.684 10.770 4.414 1.00 91.94 91 GLN A O 1
ATOM 716 N N . LEU A 1 92 ? -13.770 9.606 4.346 1.00 91.31 92 LEU A N 1
ATOM 717 C CA . LEU A 1 92 ? -13.918 9.037 5.683 1.00 91.31 92 LEU A CA 1
ATOM 718 C C . LEU A 1 92 ? -13.877 10.131 6.756 1.00 91.31 92 LEU A C 1
ATOM 720 O O . LEU A 1 92 ? -14.784 10.216 7.576 1.00 91.31 92 LEU A O 1
ATOM 724 N N . GLN A 1 93 ? -12.872 11.006 6.717 1.00 89.56 93 GLN A N 1
ATOM 725 C CA . GLN A 1 93 ? -12.689 12.082 7.695 1.00 89.56 93 GLN A CA 1
ATOM 726 C C . GLN A 1 93 ? -13.846 13.083 7.699 1.00 89.56 93 GLN A C 1
ATOM 728 O O . GLN A 1 93 ? -14.156 13.635 8.745 1.00 89.56 93 GLN A O 1
ATOM 733 N N . SER A 1 94 ? -14.527 13.288 6.567 1.00 92.19 94 SER A N 1
ATOM 734 C CA . SER A 1 94 ? -15.710 14.160 6.507 1.00 92.19 94 SER A CA 1
ATOM 735 C C . SER A 1 94 ? -16.913 13.656 7.321 1.00 92.19 94 SER A C 1
ATOM 737 O O . SER A 1 94 ? -17.844 14.419 7.563 1.00 92.19 94 SER A O 1
ATOM 739 N N . GLN A 1 95 ? -16.900 12.387 7.740 1.00 92.50 95 GLN A N 1
ATOM 740 C CA . GLN A 1 95 ? -17.962 11.745 8.527 1.00 92.50 95 GLN A CA 1
ATOM 741 C C . GLN A 1 95 ? -17.617 11.632 10.019 1.00 92.50 95 GLN A C 1
ATOM 743 O O . GLN A 1 95 ? -18.442 11.178 10.813 1.00 92.50 95 GLN A O 1
ATOM 748 N N . LEU A 1 96 ? -16.397 12.013 10.395 1.00 90.12 96 LEU A N 1
ATOM 749 C CA . LEU A 1 96 ? -15.892 11.928 11.758 1.00 90.12 96 LEU A CA 1
ATOM 750 C C . LEU A 1 96 ? -15.703 13.327 12.328 1.00 90.12 96 LEU A C 1
ATOM 752 O O . LEU A 1 96 ? -15.336 14.260 11.609 1.00 90.12 96 LEU A O 1
ATOM 756 N N . ASP A 1 97 ? -15.885 13.467 13.640 1.00 91.06 97 ASP A N 1
ATOM 757 C CA . ASP A 1 97 ? -15.568 14.729 14.286 1.00 91.06 97 ASP A CA 1
ATOM 758 C C . ASP A 1 97 ? -14.056 14.990 14.213 1.00 91.06 97 ASP A C 1
ATOM 760 O O . ASP A 1 97 ? -13.235 14.065 14.157 1.00 91.06 97 ASP A O 1
ATOM 764 N N . ARG A 1 98 ? -13.666 16.269 14.210 1.00 89.19 98 ARG A N 1
ATOM 765 C CA . ARG A 1 98 ? -12.253 16.665 14.162 1.00 89.19 98 ARG A CA 1
ATOM 766 C C . ARG A 1 98 ? -11.466 16.066 15.327 1.00 89.19 98 ARG A C 1
ATOM 768 O O . ARG A 1 98 ? -10.322 15.657 15.126 1.00 89.19 98 ARG A O 1
ATOM 775 N N . TRP A 1 99 ? -12.065 16.012 16.516 1.00 90.12 99 TRP A N 1
ATOM 776 C CA . TRP A 1 99 ? -11.462 15.388 17.686 1.00 90.12 99 TRP A CA 1
ATOM 777 C C . TRP A 1 99 ? -11.268 13.888 17.471 1.00 90.12 99 TRP A C 1
ATOM 779 O O . TRP A 1 99 ? -10.165 13.389 17.672 1.00 90.12 99 TRP A O 1
ATOM 789 N N . LEU A 1 100 ? -12.283 13.182 16.966 1.00 89.56 100 LEU A N 1
ATOM 790 C CA . LEU A 1 100 ? -12.176 11.747 16.699 1.00 89.56 100 LEU A CA 1
ATOM 791 C C . LEU A 1 100 ? -11.125 11.434 15.622 1.00 89.56 100 LEU A C 1
ATOM 793 O O . LEU A 1 100 ? -10.376 10.468 15.753 1.00 89.56 100 LEU A O 1
ATOM 797 N N . CYS A 1 101 ? -11.006 12.268 14.584 1.00 91.06 101 CYS A N 1
ATOM 798 C CA . CYS A 1 101 ? -9.929 12.145 13.597 1.00 91.06 101 CYS A CA 1
ATOM 799 C C . CYS A 1 101 ? -8.544 12.233 14.249 1.00 91.06 101 CYS A C 1
ATOM 801 O O . CYS A 1 101 ? -7.648 11.460 13.906 1.00 91.06 101 CYS A O 1
ATOM 803 N N . TRP A 1 102 ? -8.366 13.180 15.171 1.00 91.12 102 TRP A N 1
ATOM 804 C CA . TRP A 1 102 ? -7.124 13.335 15.920 1.00 91.12 102 TRP A CA 1
ATOM 805 C C . TRP A 1 102 ? -6.874 12.148 16.853 1.00 91.12 102 TRP A C 1
ATOM 807 O O . TRP A 1 102 ? -5.753 11.645 16.904 1.00 91.12 102 TRP A O 1
ATOM 817 N N . GLU A 1 103 ? -7.907 11.661 17.538 1.00 90.88 103 GLU A N 1
ATOM 818 C CA . GLU A 1 103 ? -7.788 10.533 18.460 1.00 90.88 103 GLU A CA 1
ATOM 819 C C . GLU A 1 103 ? -7.408 9.245 17.721 1.00 90.88 103 GLU A C 1
ATOM 821 O O . GLU A 1 103 ? -6.483 8.545 18.129 1.00 90.88 103 GLU A O 1
ATOM 826 N N . LEU A 1 104 ? -8.035 8.974 16.572 1.00 92.31 104 LEU A N 1
ATOM 827 C CA . LEU A 1 104 ? -7.654 7.858 15.707 1.00 92.31 104 LEU A CA 1
ATOM 828 C C . LEU A 1 104 ? -6.224 8.012 15.184 1.00 92.31 104 LEU A C 1
ATOM 830 O O . LEU A 1 104 ? -5.479 7.037 15.163 1.00 92.31 104 LEU A O 1
ATOM 834 N N . ASP A 1 105 ? -5.783 9.209 14.793 1.00 91.44 105 ASP A N 1
ATOM 835 C CA . ASP A 1 105 ? -4.387 9.391 14.381 1.00 91.44 105 ASP A CA 1
ATOM 836 C C . ASP A 1 105 ? -3.415 9.120 15.544 1.00 91.44 105 ASP A C 1
ATOM 838 O O . ASP A 1 105 ? -2.419 8.407 15.402 1.00 91.44 105 ASP A O 1
ATOM 842 N N . LYS A 1 106 ? -3.739 9.613 16.739 1.00 92.56 106 LYS A N 1
ATOM 843 C CA . LYS A 1 106 ? -2.920 9.448 17.939 1.00 92.56 106 LYS A CA 1
ATOM 844 C C . LYS A 1 106 ? -2.855 7.999 18.420 1.00 92.56 106 LYS A C 1
ATOM 846 O O . LYS A 1 106 ? -1.778 7.552 18.813 1.00 92.56 106 LYS A O 1
ATOM 851 N N . GLN A 1 107 ? -3.973 7.275 18.406 1.00 93.00 107 GLN A N 1
ATOM 852 C CA . GLN A 1 107 ? -4.051 5.909 18.925 1.00 93.00 107 GLN A CA 1
ATOM 853 C C . GLN A 1 107 ? -3.756 4.842 17.872 1.00 93.00 107 GLN A C 1
ATOM 855 O O . GLN A 1 107 ? -3.171 3.820 18.208 1.00 93.00 107 GLN A O 1
ATOM 860 N N . LEU A 1 108 ? -4.126 5.037 16.605 1.00 92.25 108 LEU A N 1
ATOM 861 C CA . LEU A 1 108 ? -4.010 4.013 15.561 1.00 92.25 108 LEU A CA 1
ATOM 862 C C . LEU A 1 108 ? -2.800 4.252 14.650 1.00 92.25 108 LEU A C 1
ATOM 864 O O . LEU A 1 108 ? -1.952 3.369 14.509 1.00 92.25 108 LEU A O 1
ATOM 868 N N . THR A 1 109 ? -2.696 5.423 14.019 1.00 91.19 109 THR A N 1
ATOM 869 C CA . THR A 1 109 ? -1.724 5.644 12.930 1.00 91.19 109 THR A CA 1
ATOM 870 C C . THR A 1 109 ? -0.334 6.029 13.448 1.00 91.19 109 THR A C 1
ATOM 872 O O . THR A 1 109 ? 0.668 5.530 12.935 1.00 91.19 109 THR A O 1
ATOM 875 N N . THR A 1 110 ? -0.240 6.884 14.470 1.00 91.12 110 THR A N 1
ATOM 876 C CA . THR A 1 110 ? 1.022 7.385 15.033 1.00 91.12 110 THR A CA 1
ATOM 877 C C . THR A 1 110 ? 1.846 6.277 15.700 1.00 91.12 110 THR A C 1
ATOM 879 O O . THR A 1 110 ? 3.052 6.188 15.421 1.00 91.12 110 THR A O 1
ATOM 882 N N . PRO A 1 111 ? 1.257 5.378 16.515 1.00 91.44 111 PRO A N 1
ATOM 883 C CA . PRO A 1 111 ? 1.994 4.263 17.100 1.00 91.44 111 PRO A CA 1
ATOM 884 C C . PRO A 1 111 ? 2.459 3.276 16.031 1.00 91.44 111 PRO A C 1
ATOM 886 O O . PRO A 1 111 ? 3.629 2.889 16.039 1.00 91.44 111 PRO A O 1
ATOM 889 N N . LEU A 1 112 ? 1.598 2.953 15.057 1.00 89.06 112 LEU A N 1
ATOM 890 C CA . LEU A 1 112 ? 1.946 2.101 13.919 1.00 89.06 112 LEU A CA 1
ATOM 891 C C . LEU A 1 112 ? 3.104 2.698 13.106 1.00 89.06 112 LEU A C 1
ATOM 893 O O . LEU A 1 112 ? 4.101 2.023 12.855 1.00 89.06 112 LEU A O 1
ATOM 897 N N . ARG A 1 113 ? 3.037 3.989 12.760 1.00 88.12 113 ARG A N 1
ATOM 898 C CA . ARG A 1 113 ? 4.120 4.705 12.068 1.00 88.12 113 ARG A CA 1
ATOM 899 C C . ARG A 1 113 ? 5.423 4.647 12.857 1.00 88.12 113 ARG A C 1
ATOM 901 O O . ARG A 1 113 ? 6.477 4.416 12.274 1.00 88.12 113 ARG A O 1
ATOM 908 N N . SER A 1 114 ? 5.360 4.830 14.174 1.00 85.56 114 SER A N 1
ATOM 909 C CA . SER A 1 114 ? 6.536 4.787 15.049 1.00 85.56 114 SER A CA 1
ATOM 910 C C . SER A 1 114 ? 7.149 3.387 15.135 1.00 85.56 114 SER A C 1
ATOM 912 O O . SER A 1 114 ? 8.372 3.254 15.151 1.00 85.56 114 SER A O 1
ATOM 914 N N . GLN A 1 115 ? 6.322 2.338 15.170 1.00 83.00 115 GLN A N 1
ATOM 915 C CA . GLN A 1 115 ? 6.776 0.945 15.109 1.00 83.00 115 GLN A CA 1
ATOM 916 C C . GLN A 1 115 ? 7.475 0.663 13.774 1.00 83.00 115 GLN A C 1
ATOM 918 O O . GLN A 1 115 ? 8.624 0.226 13.764 1.00 83.00 115 GLN A O 1
ATOM 923 N N . LEU A 1 116 ? 6.843 1.022 12.654 1.00 79.38 116 LEU A N 1
ATOM 924 C CA . LEU A 1 116 ? 7.412 0.842 11.316 1.00 79.38 116 LEU A CA 1
ATOM 925 C C . LEU A 1 116 ? 8.688 1.668 11.105 1.00 79.38 116 LEU A C 1
ATOM 927 O O . LEU A 1 116 ? 9.625 1.193 10.463 1.00 79.38 116 LEU A O 1
ATOM 931 N N . HIS A 1 117 ? 8.769 2.872 11.684 1.00 75.06 117 HIS A N 1
ATOM 932 C CA . HIS A 1 117 ? 9.986 3.687 11.684 1.00 75.06 117 HIS A CA 1
ATOM 933 C C . HIS A 1 117 ? 11.162 2.967 12.335 1.00 75.06 117 HIS A C 1
ATOM 935 O O . HIS A 1 117 ? 12.264 2.992 11.794 1.00 75.06 117 HIS A O 1
ATOM 941 N N . ARG A 1 118 ? 10.939 2.313 13.479 1.00 68.00 118 ARG A N 1
ATOM 942 C CA . ARG A 1 118 ? 11.985 1.540 14.163 1.00 68.00 118 ARG A CA 1
ATOM 943 C C . ARG A 1 118 ? 12.384 0.283 13.395 1.00 68.00 118 ARG A C 1
ATOM 945 O O . ARG A 1 118 ? 13.517 -0.163 13.527 1.00 68.00 118 ARG A O 1
ATOM 952 N N . GLU A 1 119 ? 11.468 -0.290 12.623 1.00 67.69 119 GLU A N 1
ATOM 953 C CA . GLU A 1 119 ? 11.688 -1.578 11.966 1.00 67.69 119 GLU A CA 1
ATOM 954 C C . GLU A 1 119 ? 12.269 -1.458 10.553 1.00 67.69 119 GLU A C 1
ATOM 956 O O . GLU A 1 119 ? 13.091 -2.294 10.185 1.00 67.69 119 GLU A O 1
ATOM 961 N N . LYS A 1 120 ? 11.837 -0.473 9.746 1.00 63.06 120 LYS A N 1
ATOM 962 C CA . LYS A 1 120 ? 12.073 -0.483 8.283 1.00 63.06 120 LYS A CA 1
ATOM 963 C C . LYS A 1 120 ? 12.216 0.886 7.602 1.00 63.06 120 LYS A C 1
ATOM 965 O O . LYS A 1 120 ? 12.878 0.998 6.574 1.00 63.06 120 LYS A O 1
ATOM 970 N N . PHE A 1 121 ? 11.594 1.937 8.135 1.00 57.16 121 PHE A N 1
ATOM 971 C CA . PHE A 1 121 ? 11.227 3.140 7.357 1.00 57.16 121 PHE A CA 1
ATOM 972 C C . PHE A 1 121 ? 12.361 4.140 7.063 1.00 57.16 121 PHE A C 1
ATOM 974 O O . PHE A 1 121 ? 12.174 5.124 6.338 1.00 57.16 121 PHE A O 1
ATOM 981 N N . GLU A 1 122 ? 13.537 3.942 7.649 1.00 57.44 122 GLU A N 1
ATOM 982 C CA . GLU A 1 122 ? 14.699 4.796 7.394 1.00 57.44 122 GLU A CA 1
ATOM 983 C C . GLU A 1 122 ? 15.473 4.343 6.145 1.00 57.44 122 GLU A C 1
ATOM 985 O O . GLU A 1 122 ? 16.024 5.170 5.422 1.00 57.44 122 GLU A O 1
ATOM 990 N N . LEU A 1 123 ? 15.402 3.053 5.806 1.00 54.56 123 LEU A N 1
ATOM 991 C CA . LEU A 1 123 ? 16.194 2.452 4.734 1.00 54.56 123 LEU A CA 1
ATOM 992 C C . LEU A 1 123 ? 15.687 2.777 3.326 1.00 54.56 123 LEU A C 1
ATOM 994 O O . LEU A 1 123 ? 16.495 3.082 2.453 1.00 54.56 123 LEU A O 1
ATOM 998 N N . GLY A 1 124 ? 14.368 2.794 3.105 1.00 58.59 124 GLY A N 1
ATOM 999 C CA . GLY A 1 124 ? 13.790 3.205 1.817 1.00 58.59 124 GLY A CA 1
ATOM 1000 C C . GLY A 1 124 ? 14.086 4.672 1.478 1.00 58.59 124 GLY A C 1
ATOM 1001 O O . GLY A 1 124 ? 14.421 4.995 0.339 1.00 58.59 124 GLY A O 1
ATOM 1002 N N . ARG A 1 125 ? 14.057 5.557 2.488 1.00 59.34 125 ARG A N 1
ATOM 1003 C CA . ARG A 1 125 ? 14.460 6.969 2.349 1.00 59.34 125 ARG A CA 1
ATOM 1004 C C . ARG A 1 125 ? 15.958 7.123 2.112 1.00 59.34 125 ARG A C 1
ATOM 1006 O O . ARG A 1 125 ? 16.362 7.964 1.317 1.00 59.34 125 ARG A O 1
ATOM 1013 N N . GLN A 1 126 ? 16.779 6.308 2.771 1.00 59.03 126 GLN A N 1
ATOM 1014 C CA . GLN A 1 126 ? 18.226 6.315 2.566 1.00 59.03 126 GLN A CA 1
ATOM 1015 C C . GLN A 1 126 ? 18.608 5.817 1.169 1.00 59.03 126 GLN A C 1
ATOM 1017 O O . GLN A 1 126 ? 19.452 6.447 0.539 1.00 59.03 126 GLN A O 1
ATOM 1022 N N . LEU A 1 127 ? 17.959 4.766 0.652 1.00 58.56 127 LEU A N 1
ATOM 1023 C CA . LEU A 1 127 ? 18.150 4.314 -0.728 1.00 58.56 127 LEU A CA 1
ATOM 1024 C C . LEU A 1 127 ? 17.817 5.431 -1.725 1.00 58.56 127 LEU A C 1
ATOM 1026 O O . LEU A 1 127 ? 18.649 5.748 -2.572 1.00 58.56 127 LEU A O 1
ATOM 1030 N N . GLY A 1 128 ? 16.649 6.069 -1.571 1.00 60.25 128 GLY A N 1
ATOM 1031 C CA . GLY A 1 128 ? 16.262 7.233 -2.374 1.00 60.25 128 GLY A CA 1
ATOM 1032 C C . GLY A 1 128 ? 17.331 8.325 -2.337 1.00 60.25 128 GLY A C 1
ATOM 1033 O O . GLY A 1 128 ? 17.844 8.724 -3.375 1.00 60.25 128 GLY A O 1
ATOM 1034 N N . TRP A 1 129 ? 17.789 8.705 -1.142 1.00 60.88 129 TRP A N 1
ATOM 1035 C CA . TRP A 1 129 ? 18.799 9.752 -0.980 1.00 60.88 129 TRP A CA 1
ATOM 1036 C C . TRP A 1 129 ? 20.170 9.412 -1.590 1.00 60.88 129 TRP A C 1
ATOM 1038 O O . TRP A 1 129 ? 20.864 10.295 -2.097 1.00 60.88 129 TRP A O 1
ATOM 1048 N N . GLN A 1 130 ? 20.595 8.146 -1.552 1.00 62.53 130 GLN A N 1
ATOM 1049 C CA . GLN A 1 130 ? 21.847 7.731 -2.191 1.00 62.53 130 GLN A CA 1
ATOM 1050 C C . GLN A 1 130 ? 21.768 7.806 -3.711 1.00 62.53 130 GLN A C 1
ATOM 1052 O O . GLN A 1 130 ? 22.690 8.315 -4.349 1.00 62.53 130 GLN A O 1
ATOM 1057 N N . LEU A 1 131 ? 20.660 7.336 -4.276 1.00 59.41 131 LEU A N 1
ATOM 1058 C CA . LEU A 1 131 ? 20.408 7.378 -5.712 1.00 59.41 131 LEU A CA 1
ATOM 1059 C C . LEU A 1 131 ? 20.240 8.825 -6.198 1.00 59.41 131 LEU A C 1
ATOM 1061 O O . LEU A 1 131 ? 20.781 9.206 -7.234 1.00 59.41 131 LEU A O 1
ATOM 1065 N N . GLU A 1 132 ? 19.592 9.674 -5.398 1.00 59.56 132 GLU A N 1
ATOM 1066 C CA . GLU A 1 132 ? 19.442 11.110 -5.639 1.00 59.56 132 GLU A CA 1
ATOM 1067 C C . GLU A 1 132 ? 20.780 11.848 -5.793 1.00 59.56 132 GLU A C 1
ATOM 1069 O O . GLU A 1 132 ? 20.864 12.812 -6.555 1.00 59.56 132 GLU A O 1
ATOM 1074 N N . LYS A 1 133 ? 21.833 11.425 -5.081 1.00 65.44 133 LYS A N 1
ATOM 1075 C CA . LYS A 1 133 ? 23.167 12.035 -5.205 1.00 65.44 133 LYS A CA 1
ATOM 1076 C C . LYS A 1 133 ? 23.859 11.714 -6.524 1.00 65.44 133 LYS A C 1
ATOM 1078 O O . LYS A 1 133 ? 24.707 12.489 -6.953 1.00 65.44 133 LYS A O 1
ATOM 1083 N N . GLN A 1 134 ? 23.535 10.576 -7.131 1.00 65.25 134 GLN A N 1
ATOM 1084 C CA . GLN A 1 134 ? 24.211 10.078 -8.329 1.00 65.25 134 GLN A CA 1
ATOM 1085 C C . GLN A 1 134 ? 23.494 10.480 -9.626 1.00 65.25 134 GLN A C 1
ATOM 1087 O O . GLN A 1 134 ? 24.077 10.368 -10.701 1.00 65.25 134 GLN A O 1
ATOM 1092 N N . LEU A 1 135 ? 22.249 10.969 -9.545 1.00 64.88 135 LEU A N 1
ATOM 1093 C CA . LEU A 1 135 ? 21.407 11.228 -10.713 1.00 64.88 135 LEU A CA 1
ATOM 1094 C C . LEU A 1 135 ? 21.189 12.727 -11.000 1.00 64.88 135 LEU A C 1
ATOM 1096 O O . LEU A 1 135 ? 20.915 13.512 -10.087 1.00 64.88 135 LEU A O 1
ATOM 1100 N N . PRO A 1 136 ? 21.201 13.143 -12.284 1.00 66.75 136 PRO A N 1
ATOM 1101 C CA . PRO A 1 136 ? 20.740 14.463 -12.703 1.00 66.75 136 PRO A CA 1
ATOM 1102 C C . PRO A 1 136 ? 19.303 14.757 -12.245 1.00 66.75 136 PRO A C 1
ATOM 1104 O O . PRO A 1 136 ? 18.436 13.883 -12.263 1.00 66.75 136 PRO A O 1
ATOM 1107 N N . LYS A 1 137 ? 19.010 16.024 -11.916 1.00 71.56 137 LYS A N 1
ATOM 1108 C CA . LYS A 1 137 ? 17.707 16.473 -11.373 1.00 71.56 137 LYS A CA 1
ATOM 1109 C C . LYS A 1 137 ? 16.487 16.014 -12.188 1.00 71.56 137 LYS A C 1
ATOM 1111 O O . LYS A 1 137 ? 15.453 15.705 -11.609 1.00 71.56 137 LYS A O 1
ATOM 1116 N N . GLN A 1 138 ? 16.599 15.955 -13.515 1.00 66.56 138 GLN A N 1
ATOM 1117 C CA . GLN A 1 138 ? 15.506 15.520 -14.396 1.00 66.56 138 GLN A CA 1
ATOM 1118 C C . GLN A 1 138 ? 15.174 14.027 -14.243 1.00 66.56 138 GLN A C 1
ATOM 1120 O O . GLN A 1 138 ? 14.007 13.645 -14.294 1.00 66.56 138 GLN A O 1
ATOM 1125 N N . LEU A 1 139 ? 16.189 13.189 -14.013 1.00 68.69 139 LEU A N 1
ATOM 1126 C CA . LEU A 1 139 ? 16.023 11.755 -13.779 1.00 68.69 139 LEU A CA 1
ATOM 1127 C C . LEU A 1 139 ? 15.571 11.472 -12.343 1.00 68.69 139 LEU A C 1
ATOM 1129 O O . LEU A 1 139 ? 14.748 10.582 -12.137 1.00 68.69 139 LEU A O 1
ATOM 1133 N N . ARG A 1 140 ? 16.002 12.294 -11.376 1.00 69.62 140 ARG A N 1
ATOM 1134 C CA . ARG A 1 140 ? 15.534 12.235 -9.978 1.00 69.62 140 ARG A CA 1
ATOM 1135 C C . ARG A 1 140 ? 14.019 12.317 -9.879 1.00 69.62 140 ARG A C 1
ATOM 1137 O O . ARG A 1 140 ? 13.408 11.466 -9.257 1.00 69.62 140 ARG A O 1
ATOM 1144 N N . VAL A 1 141 ? 13.377 13.233 -10.609 1.00 70.06 141 VAL A N 1
ATOM 1145 C CA . VAL A 1 141 ? 11.905 13.329 -10.610 1.00 70.06 141 VAL A CA 1
ATOM 1146 C C . VAL A 1 141 ? 11.237 12.018 -11.050 1.00 70.06 141 VAL A C 1
ATOM 1148 O O . VAL A 1 141 ? 10.172 11.687 -10.537 1.00 70.06 141 VAL A O 1
ATOM 1151 N N . LYS A 1 142 ? 11.830 11.236 -11.958 1.00 69.56 142 LYS A N 1
ATOM 1152 C CA . LYS A 1 142 ? 11.251 9.945 -12.366 1.00 69.56 142 LYS A CA 1
ATOM 1153 C C . LYS A 1 142 ? 11.415 8.856 -11.300 1.00 69.56 142 LYS A C 1
ATOM 1155 O O . LYS A 1 142 ? 10.521 8.030 -11.147 1.00 69.56 142 LYS A O 1
ATOM 1160 N N . VAL A 1 143 ? 12.529 8.877 -10.573 1.00 69.44 143 VAL A N 1
ATOM 1161 C CA . VAL A 1 143 ? 12.903 7.863 -9.573 1.00 69.44 143 VAL A CA 1
ATOM 1162 C C . VAL A 1 143 ? 12.294 8.155 -8.196 1.00 69.44 143 VAL A C 1
ATOM 1164 O O . VAL A 1 143 ? 11.757 7.253 -7.558 1.00 69.44 143 VAL A O 1
ATOM 1167 N N . ASP A 1 144 ? 12.295 9.419 -7.771 1.00 69.81 144 ASP A N 1
ATOM 1168 C CA . ASP A 1 144 ? 11.818 9.871 -6.456 1.00 69.81 144 ASP A CA 1
ATOM 1169 C C . ASP A 1 144 ? 10.296 9.754 -6.330 1.00 69.81 144 ASP A C 1
ATOM 1171 O O . ASP A 1 144 ? 9.754 9.603 -5.238 1.00 69.81 144 ASP A O 1
ATOM 1175 N N . ASN A 1 145 ? 9.581 9.787 -7.457 1.00 76.69 145 ASN A N 1
ATOM 1176 C CA . ASN A 1 145 ? 8.137 9.584 -7.488 1.00 76.69 145 ASN A CA 1
ATOM 1177 C C . ASN A 1 145 ? 7.766 8.090 -7.508 1.00 76.69 145 ASN A C 1
ATOM 1179 O O . ASN A 1 145 ? 6.748 7.736 -8.088 1.00 76.69 145 ASN A O 1
ATOM 1183 N N . CYS A 1 146 ? 8.532 7.193 -6.893 1.00 85.75 146 CYS A N 1
ATOM 1184 C CA . CYS A 1 146 ? 8.046 5.834 -6.645 1.00 85.75 146 CYS A CA 1
ATOM 1185 C C . CYS A 1 146 ? 6.930 5.833 -5.582 1.00 85.75 146 CYS A C 1
ATOM 1187 O O . CYS A 1 146 ? 6.860 6.714 -4.720 1.00 85.75 146 CYS A O 1
ATOM 1189 N N . ILE A 1 147 ? 6.032 4.850 -5.637 1.00 88.75 147 ILE A N 1
ATOM 1190 C CA . ILE A 1 147 ? 5.076 4.586 -4.560 1.00 88.75 147 ILE A CA 1
ATOM 1191 C C . ILE A 1 147 ? 5.582 3.386 -3.765 1.00 88.75 147 ILE A C 1
ATOM 1193 O O . ILE A 1 147 ? 5.586 2.258 -4.252 1.00 88.75 147 ILE A O 1
ATOM 1197 N N . GLN A 1 148 ? 5.957 3.653 -2.519 1.00 86.00 148 GLN A N 1
ATOM 1198 C CA . GLN A 1 148 ? 6.291 2.650 -1.509 1.00 86.00 148 GLN A CA 1
ATOM 1199 C C . GLN A 1 148 ? 4.998 2.265 -0.781 1.00 86.00 148 GLN A C 1
ATOM 1201 O O . GLN A 1 148 ? 4.494 3.021 0.057 1.00 86.00 148 GLN A O 1
ATOM 1206 N N . LEU A 1 149 ? 4.387 1.142 -1.161 1.00 88.19 149 LEU A N 1
ATOM 1207 C CA . LEU A 1 149 ? 3.061 0.747 -0.668 1.00 88.19 149 LEU A CA 1
ATOM 1208 C C . LEU A 1 149 ? 3.065 0.369 0.816 1.00 88.19 149 LEU A C 1
ATOM 1210 O O . LEU A 1 149 ? 2.064 0.551 1.509 1.00 88.19 149 LEU A O 1
ATOM 1214 N N . GLU A 1 150 ? 4.211 -0.024 1.360 1.00 83.62 150 GLU A N 1
ATOM 1215 C CA . GLU A 1 150 ? 4.407 -0.212 2.792 1.00 83.62 150 GLU A CA 1
ATOM 1216 C C . GLU A 1 150 ? 4.268 1.103 3.585 1.00 83.62 150 GLU A C 1
ATOM 1218 O O . GLU A 1 150 ? 3.983 1.080 4.780 1.00 83.62 150 GLU A O 1
ATOM 1223 N N . HIS A 1 151 ? 4.346 2.269 2.925 1.00 83.31 151 HIS A N 1
ATOM 1224 C CA . HIS A 1 151 ? 4.048 3.568 3.539 1.00 83.31 151 HIS A CA 1
ATOM 1225 C C . HIS A 1 151 ? 2.546 3.891 3.551 1.00 83.31 151 HIS A C 1
ATOM 1227 O O . HIS A 1 151 ? 2.115 4.852 4.195 1.00 83.31 151 HIS A O 1
ATOM 1233 N N . TRP A 1 152 ? 1.729 3.127 2.824 1.00 91.19 152 TRP A N 1
ATOM 1234 C CA . TRP A 1 152 ? 0.285 3.345 2.739 1.00 91.19 152 TRP A CA 1
ATOM 1235 C C . TRP A 1 152 ? -0.476 2.617 3.844 1.00 91.19 152 TRP A C 1
ATOM 1237 O O . TRP A 1 152 ? -1.626 2.952 4.102 1.00 91.19 152 TRP A O 1
ATOM 1247 N N . VAL A 1 153 ? 0.167 1.708 4.575 1.00 91.31 153 VAL A N 1
ATOM 1248 C CA . VAL A 1 153 ? -0.460 0.888 5.625 1.00 91.31 153 VAL A CA 1
ATOM 1249 C C . VAL A 1 153 ? -1.056 1.687 6.784 1.00 91.31 153 VAL A C 1
ATOM 1251 O O . VAL A 1 153 ? -2.062 1.267 7.333 1.00 91.31 153 VAL A O 1
ATOM 1254 N N . CYS A 1 154 ? -0.504 2.860 7.125 1.00 91.31 154 CYS A N 1
ATOM 1255 C CA . CYS A 1 154 ? -1.110 3.751 8.128 1.00 91.31 154 CYS A CA 1
ATOM 1256 C C . CYS A 1 154 ? -2.430 4.356 7.630 1.00 91.31 154 CYS A C 1
ATOM 1258 O O . CYS A 1 154 ? -3.351 4.596 8.400 1.00 91.31 154 CYS A O 1
ATOM 1260 N N . THR A 1 155 ? -2.516 4.630 6.328 1.00 92.31 155 THR A N 1
ATOM 1261 C CA . THR A 1 155 ? -3.770 5.056 5.706 1.00 92.31 155 THR A CA 1
ATOM 1262 C C . THR A 1 155 ? -4.729 3.880 5.580 1.00 92.31 155 THR A C 1
ATOM 1264 O O . THR A 1 155 ? -5.911 4.032 5.864 1.00 92.31 155 THR A O 1
ATOM 1267 N N . GLY A 1 156 ? -4.212 2.704 5.224 1.00 94.38 156 GLY A N 1
ATOM 1268 C CA . GLY A 1 156 ? -4.976 1.467 5.193 1.00 94.38 156 GLY A CA 1
ATOM 1269 C C . GLY A 1 156 ? -5.605 1.142 6.540 1.00 94.38 156 GLY A C 1
ATOM 1270 O O . GLY A 1 156 ? -6.793 0.859 6.578 1.00 94.38 156 GLY A O 1
ATOM 1271 N N . SER A 1 157 ? -4.861 1.268 7.642 1.00 96.19 157 SER A N 1
ATOM 1272 C CA . SER A 1 157 ? -5.390 1.004 8.982 1.00 96.19 157 SER A CA 1
ATOM 1273 C C . SER A 1 157 ? -6.520 1.953 9.357 1.00 96.19 157 SER A C 1
ATOM 1275 O O . SER A 1 157 ? -7.536 1.496 9.869 1.00 96.19 157 SER A O 1
ATOM 1277 N N . LEU A 1 158 ? -6.381 3.248 9.057 1.00 94.69 158 LEU A N 1
ATOM 1278 C CA . LEU A 1 158 ? -7.435 4.236 9.290 1.00 94.69 158 LEU A CA 1
ATOM 1279 C C . LEU A 1 158 ? -8.693 3.947 8.455 1.00 94.69 158 LEU A C 1
ATOM 1281 O O . LEU A 1 158 ? -9.796 3.979 8.995 1.00 94.69 158 LEU A O 1
ATOM 1285 N N . LEU A 1 159 ? -8.526 3.660 7.159 1.00 95.00 159 LEU A N 1
ATOM 1286 C CA . LEU A 1 159 ? -9.634 3.321 6.261 1.00 95.00 159 LEU A CA 1
ATOM 1287 C C . LEU A 1 159 ? -10.349 2.049 6.720 1.00 95.00 159 LEU A C 1
ATOM 1289 O O . LEU A 1 159 ? -11.562 2.050 6.873 1.00 95.00 159 LEU A O 1
ATOM 1293 N N . ASP A 1 160 ? -9.593 0.994 7.002 1.00 96.81 160 ASP A N 1
ATOM 1294 C CA . ASP A 1 160 ? -10.114 -0.301 7.437 1.00 96.81 160 ASP A CA 1
ATOM 1295 C C . ASP A 1 160 ? -10.880 -0.194 8.757 1.00 96.81 160 ASP A C 1
ATOM 1297 O O . ASP A 1 160 ? -11.975 -0.737 8.874 1.00 96.81 160 ASP A O 1
ATOM 1301 N N . PHE A 1 161 ? -10.340 0.548 9.728 1.00 96.25 161 PHE A N 1
ATOM 1302 C CA . PHE A 1 161 ? -11.005 0.774 11.008 1.00 96.25 161 PHE A CA 1
ATOM 1303 C C . PHE A 1 161 ? -12.279 1.608 10.836 1.00 96.25 161 PHE A C 1
ATOM 1305 O O . PHE A 1 161 ? -13.338 1.220 11.320 1.00 96.25 161 PHE A O 1
ATOM 1312 N N . GLY A 1 162 ? -12.222 2.728 10.108 1.00 94.12 162 GLY A N 1
ATOM 1313 C CA . GLY A 1 162 ? -13.414 3.554 9.913 1.00 94.12 162 GLY A CA 1
ATOM 1314 C C . GLY A 1 162 ? -14.504 2.856 9.095 1.00 94.12 162 GLY A C 1
ATOM 1315 O O . GLY A 1 162 ? -15.682 3.037 9.380 1.00 94.12 162 GLY A O 1
ATOM 1316 N N . ILE A 1 163 ? -14.141 2.007 8.134 1.00 94.56 163 ILE A N 1
ATOM 1317 C CA . ILE A 1 163 ? -15.107 1.217 7.361 1.00 94.56 163 ILE A CA 1
ATOM 1318 C C . ILE A 1 163 ? -15.700 0.094 8.216 1.00 94.56 163 ILE A C 1
ATOM 1320 O O . ILE A 1 163 ? -16.915 -0.007 8.334 1.00 94.56 163 ILE A O 1
ATOM 1324 N N . SER A 1 164 ? -14.855 -0.740 8.823 1.00 95.75 164 SER A N 1
ATOM 1325 C CA . SER A 1 164 ? -15.288 -1.998 9.446 1.00 95.75 164 SER A CA 1
ATOM 1326 C C . SER A 1 164 ? -15.801 -1.838 10.879 1.00 95.75 164 SER A C 1
ATOM 1328 O O . SER A 1 164 ? -16.579 -2.666 11.340 1.00 95.75 164 SER A O 1
ATOM 1330 N N . VAL A 1 165 ? -15.339 -0.818 11.610 1.00 95.56 165 VAL A N 1
ATOM 1331 C CA . VAL A 1 165 ? -15.672 -0.603 13.032 1.00 95.56 165 VAL A CA 1
ATOM 1332 C C . VAL A 1 165 ? -16.626 0.573 13.213 1.00 95.56 165 VAL A C 1
ATOM 1334 O O . VAL A 1 165 ? -17.527 0.515 14.049 1.00 95.56 165 VAL A O 1
ATOM 1337 N N . LEU A 1 166 ? -16.431 1.642 12.435 1.00 93.12 166 LEU A N 1
ATOM 1338 C CA . LEU A 1 166 ? -17.242 2.860 12.529 1.00 93.12 166 LEU A CA 1
ATOM 1339 C C . LEU A 1 166 ? -18.370 2.918 11.495 1.00 93.12 166 LEU A C 1
ATOM 1341 O O . LEU A 1 166 ? -19.182 3.838 11.551 1.00 93.12 166 LEU A O 1
ATOM 1345 N N . ASN A 1 167 ? -18.445 1.943 10.581 1.00 93.00 167 ASN A N 1
ATOM 1346 C CA . ASN A 1 167 ? -19.441 1.882 9.509 1.00 93.00 167 ASN A CA 1
ATOM 1347 C C . ASN A 1 167 ? -19.503 3.174 8.669 1.00 93.00 167 ASN A C 1
ATOM 1349 O O . ASN A 1 167 ? -20.573 3.590 8.223 1.00 93.00 167 ASN A O 1
ATOM 1353 N N . CYS A 1 168 ? -18.356 3.828 8.453 1.00 92.50 168 CYS A N 1
ATOM 1354 C CA . CYS A 1 168 ? -18.272 5.010 7.600 1.00 92.50 168 CYS A CA 1
ATOM 1355 C C . CYS A 1 168 ? -18.596 4.654 6.148 1.00 92.50 168 CYS A C 1
ATOM 1357 O O . CYS A 1 168 ? -18.151 3.628 5.637 1.00 92.50 168 CYS A O 1
ATOM 1359 N N . ASN A 1 169 ? -19.277 5.553 5.437 1.00 93.38 169 ASN A N 1
ATOM 1360 C CA . ASN A 1 169 ? -19.505 5.403 4.003 1.00 93.38 169 ASN A CA 1
ATOM 1361 C C . ASN A 1 169 ? -18.184 5.487 3.233 1.00 93.38 169 ASN A C 1
ATOM 1363 O O . ASN A 1 169 ? -17.355 6.365 3.496 1.00 93.38 169 ASN A O 1
ATOM 1367 N N . TYR A 1 170 ? -18.021 4.630 2.232 1.00 93.62 170 TYR A N 1
ATOM 1368 C CA . TYR A 1 170 ? -16.809 4.547 1.424 1.00 93.62 170 TYR A CA 1
ATOM 1369 C C . TYR A 1 170 ? -17.127 4.158 -0.020 1.00 93.62 170 TYR A C 1
ATOM 1371 O O . TYR A 1 170 ? -18.187 3.617 -0.327 1.00 93.62 170 TYR A O 1
ATOM 1379 N N . ASP A 1 171 ? -16.194 4.452 -0.922 1.00 93.94 171 ASP A N 1
ATOM 1380 C CA . ASP A 1 171 ? -16.216 3.937 -2.290 1.00 93.94 171 ASP A CA 1
ATOM 1381 C C . ASP A 1 171 ? -15.642 2.513 -2.294 1.00 93.94 171 ASP A C 1
ATOM 1383 O O . ASP A 1 171 ? -14.431 2.320 -2.133 1.00 93.94 171 ASP A O 1
ATOM 1387 N N . GLN A 1 172 ? -16.523 1.523 -2.456 1.00 92.81 172 GLN A N 1
ATOM 1388 C CA . GLN A 1 172 ? -16.164 0.107 -2.400 1.00 92.81 172 GLN A CA 1
ATOM 1389 C C . GLN A 1 172 ? -15.075 -0.258 -3.410 1.00 92.81 172 GLN A C 1
ATOM 1391 O O . GLN A 1 172 ? -14.085 -0.886 -3.040 1.00 92.81 172 GLN A O 1
ATOM 1396 N N . LYS A 1 173 ? -15.193 0.214 -4.657 1.00 93.19 173 LYS A N 1
ATOM 1397 C CA . LYS A 1 173 ? -14.220 -0.097 -5.713 1.00 93.19 173 LYS A CA 1
ATOM 1398 C C . LYS A 1 173 ? -12.841 0.453 -5.370 1.00 93.19 173 LYS A C 1
ATOM 1400 O O . LYS A 1 173 ? -11.841 -0.243 -5.516 1.00 93.19 173 LYS A O 1
ATOM 1405 N N . LYS A 1 174 ? -12.764 1.700 -4.890 1.00 93.75 174 LYS A N 1
ATOM 1406 C CA . LYS A 1 174 ? -11.480 2.294 -4.477 1.00 93.75 174 LYS A CA 1
ATOM 1407 C C . LYS A 1 174 ? -10.875 1.571 -3.282 1.00 93.75 174 LYS A C 1
ATOM 1409 O O . LYS A 1 174 ? -9.655 1.431 -3.229 1.00 93.75 174 LYS A O 1
ATOM 1414 N N . TRP A 1 175 ? -11.703 1.133 -2.338 1.00 95.12 175 TRP A N 1
ATOM 1415 C CA . TRP A 1 175 ? -11.229 0.419 -1.160 1.00 95.12 175 TRP A CA 1
ATOM 1416 C C . TRP A 1 175 ? -10.677 -0.966 -1.501 1.00 95.12 175 TRP A C 1
ATOM 1418 O O . TRP A 1 175 ? -9.553 -1.280 -1.112 1.00 95.12 175 TRP A O 1
ATOM 1428 N N . GLU A 1 176 ? -11.407 -1.748 -2.295 1.00 95.00 176 GLU A N 1
ATOM 1429 C CA . GLU A 1 176 ? -10.965 -3.063 -2.774 1.00 95.00 176 GLU A CA 1
ATOM 1430 C C . GLU A 1 176 ? -9.639 -2.954 -3.532 1.00 95.00 176 GLU A C 1
ATOM 1432 O O . GLU A 1 176 ? -8.682 -3.672 -3.236 1.00 95.00 176 GLU A O 1
ATOM 1437 N N . VAL A 1 177 ? -9.538 -1.979 -4.441 1.00 95.56 177 VAL A N 1
ATOM 1438 C CA . VAL A 1 177 ? -8.306 -1.702 -5.188 1.00 95.56 177 VAL A CA 1
ATOM 1439 C C . VAL A 1 177 ? -7.166 -1.284 -4.267 1.00 95.56 177 VAL A C 1
ATOM 1441 O O . VAL A 1 177 ? -6.056 -1.787 -4.417 1.00 95.56 177 VAL A O 1
ATOM 1444 N N . PHE A 1 178 ? -7.413 -0.409 -3.289 1.00 96.19 178 PHE A N 1
ATOM 1445 C CA . PHE A 1 178 ? -6.396 -0.013 -2.314 1.00 96.19 178 PHE A CA 1
ATOM 1446 C C . PHE A 1 178 ? -5.863 -1.229 -1.544 1.00 96.19 178 PHE A C 1
ATOM 1448 O O . PHE A 1 178 ? -4.648 -1.406 -1.425 1.00 96.19 178 PHE A O 1
ATOM 1455 N N . GLN A 1 179 ? -6.759 -2.077 -1.030 1.00 95.50 179 GLN A N 1
ATOM 1456 C CA . GLN A 1 179 ? -6.380 -3.263 -0.267 1.00 95.50 179 GLN A CA 1
ATOM 1457 C C . GLN A 1 179 ? -5.589 -4.249 -1.123 1.00 95.50 179 GLN A C 1
ATOM 1459 O O . GLN A 1 179 ? -4.554 -4.747 -0.675 1.00 95.50 179 GLN A O 1
ATOM 1464 N N . LEU A 1 180 ? -6.061 -4.520 -2.340 1.00 95.81 180 LEU A N 1
ATOM 1465 C CA . LEU A 1 180 ? -5.410 -5.440 -3.261 1.00 95.81 180 LEU A CA 1
ATOM 1466 C C . LEU A 1 180 ? -4.024 -4.925 -3.659 1.00 95.81 180 LEU A C 1
ATOM 1468 O O . LEU A 1 180 ? -3.057 -5.684 -3.612 1.00 95.81 180 LEU A O 1
ATOM 1472 N N . LEU A 1 181 ? -3.904 -3.630 -3.962 1.00 95.31 181 LEU A N 1
ATOM 1473 C CA . LEU A 1 181 ? -2.647 -2.991 -4.336 1.00 95.31 181 LEU A CA 1
ATOM 1474 C C . LEU A 1 181 ? -1.608 -3.104 -3.216 1.00 95.31 181 LEU A C 1
ATOM 1476 O O . LEU A 1 181 ? -0.526 -3.644 -3.442 1.00 95.31 181 LEU A O 1
ATOM 1480 N N . VAL A 1 182 ? -1.946 -2.673 -1.996 1.00 94.12 182 VAL A N 1
ATOM 1481 C CA . VAL A 1 182 ? -1.011 -2.681 -0.855 1.00 94.12 182 VAL A CA 1
ATOM 1482 C C . VAL A 1 182 ? -0.603 -4.103 -0.451 1.00 94.12 182 VAL A C 1
ATOM 1484 O O . VAL A 1 182 ? 0.541 -4.323 -0.060 1.00 94.12 182 VAL A O 1
ATOM 1487 N N . LYS A 1 183 ? -1.506 -5.087 -0.563 1.00 93.44 183 LYS A N 1
ATOM 1488 C CA . LYS A 1 183 ? -1.214 -6.489 -0.216 1.00 93.44 183 LYS A CA 1
ATOM 1489 C C . LYS A 1 183 ? -0.453 -7.250 -1.293 1.00 93.44 183 LYS A C 1
ATOM 1491 O O . LYS A 1 183 ? 0.218 -8.224 -0.959 1.00 93.44 183 LYS A O 1
ATOM 1496 N N . SER A 1 184 ? -0.549 -6.843 -2.555 1.00 93.62 184 SER A N 1
ATOM 1497 C CA . SER A 1 184 ? -0.035 -7.644 -3.676 1.00 93.62 184 SER A CA 1
ATO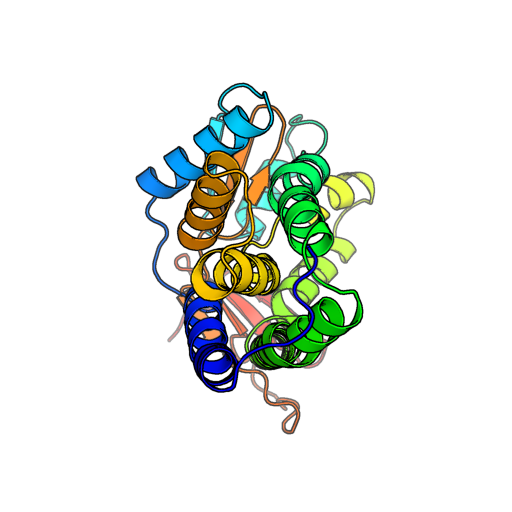M 1498 C C . SER A 1 184 ? 1.227 -7.070 -4.298 1.00 93.62 184 SER A C 1
ATOM 1500 O O . SER A 1 184 ? 1.973 -7.818 -4.905 1.00 93.62 184 SER A O 1
ATOM 1502 N N . CYS A 1 185 ? 1.503 -5.776 -4.138 1.00 92.50 185 CYS A N 1
ATOM 1503 C CA . CYS A 1 185 ? 2.655 -5.131 -4.767 1.00 92.50 185 CYS A CA 1
ATOM 1504 C C . CYS A 1 185 ? 3.730 -4.718 -3.743 1.00 92.50 185 CYS A C 1
ATOM 1506 O O . CYS A 1 185 ? 3.467 -4.609 -2.540 1.00 92.50 185 CYS A O 1
ATOM 1508 N N . GLY A 1 186 ? 4.954 -4.515 -4.238 1.00 88.81 186 GLY A N 1
ATOM 1509 C CA . GLY A 1 186 ? 6.065 -3.880 -3.530 1.00 88.81 186 GLY A CA 1
ATOM 1510 C C . GLY A 1 186 ? 6.161 -2.400 -3.900 1.00 88.81 186 GLY A C 1
ATOM 1511 O O . GLY A 1 186 ? 5.172 -1.668 -3.838 1.00 88.81 186 GLY A O 1
ATOM 1512 N N . TRP A 1 187 ? 7.342 -1.939 -4.306 1.00 89.19 187 TRP A N 1
ATOM 1513 C CA . TRP A 1 187 ? 7.482 -0.575 -4.824 1.00 89.19 187 TRP A CA 1
ATOM 1514 C C . TRP A 1 187 ? 6.969 -0.511 -6.253 1.00 89.19 187 TRP A C 1
ATOM 1516 O O . TRP A 1 187 ? 7.292 -1.379 -7.061 1.00 89.19 187 TRP A O 1
ATOM 1526 N N . ILE A 1 188 ? 6.203 0.526 -6.580 1.00 93.31 188 ILE A N 1
ATOM 1527 C CA . ILE A 1 188 ? 5.686 0.710 -7.936 1.00 93.31 188 ILE A CA 1
ATOM 1528 C C . ILE A 1 188 ? 6.115 2.054 -8.520 1.00 93.31 188 ILE A C 1
ATOM 1530 O O . ILE A 1 188 ? 6.111 3.084 -7.841 1.00 93.31 188 ILE A O 1
ATOM 1534 N N . TYR A 1 189 ? 6.444 2.047 -9.807 1.00 93.06 189 TYR A N 1
ATOM 1535 C CA . TYR A 1 189 ? 6.751 3.230 -10.604 1.00 93.06 189 TYR A CA 1
ATOM 1536 C C . TYR A 1 189 ? 5.690 3.344 -11.702 1.00 93.06 189 TYR A C 1
ATOM 1538 O O . TYR A 1 189 ? 5.833 2.755 -12.778 1.00 93.06 189 TYR A O 1
ATOM 1546 N N . PRO A 1 190 ? 4.572 4.032 -11.422 1.00 94.44 190 PRO A N 1
ATOM 1547 C CA . PRO A 1 190 ? 3.475 4.141 -12.367 1.00 94.44 190 PRO A CA 1
ATOM 1548 C C . PRO A 1 190 ? 3.759 5.241 -13.396 1.00 94.44 190 PRO A C 1
ATOM 1550 O O . PRO A 1 190 ? 3.911 6.409 -13.044 1.00 94.44 190 PRO A O 1
ATOM 1553 N N . PHE A 1 191 ? 3.763 4.893 -14.678 1.00 93.75 191 PHE A N 1
ATOM 1554 C CA . PHE A 1 191 ? 3.727 5.814 -15.819 1.00 93.75 191 PHE A CA 1
ATOM 1555 C C . PHE A 1 191 ? 2.423 5.624 -16.594 1.00 93.75 191 PHE A C 1
ATOM 1557 O O . PHE A 1 191 ? 1.677 4.677 -16.362 1.00 93.75 191 PHE A O 1
ATOM 1564 N N . LYS A 1 192 ? 2.121 6.517 -17.542 1.00 93.00 192 LYS A N 1
ATOM 1565 C CA . LYS A 1 192 ? 0.830 6.492 -18.252 1.00 93.00 192 LYS A CA 1
ATOM 1566 C C . LYS A 1 192 ? 0.556 5.171 -18.988 1.00 93.00 192 LYS A C 1
ATOM 1568 O O . LYS A 1 192 ? -0.589 4.742 -19.025 1.00 93.00 192 LYS A O 1
ATOM 1573 N N . LYS A 1 193 ? 1.586 4.566 -19.589 1.00 93.25 193 LYS A N 1
ATOM 1574 C CA . LYS A 1 193 ? 1.479 3.334 -20.395 1.00 93.25 193 LYS A CA 1
ATOM 1575 C C . LYS A 1 193 ? 2.231 2.138 -19.814 1.00 93.25 193 LYS A C 1
ATOM 1577 O O . LYS A 1 193 ? 2.043 1.038 -20.303 1.00 93.25 193 LYS A O 1
ATOM 1582 N N . VAL A 1 194 ? 3.087 2.358 -18.819 1.00 94.88 194 VAL A N 1
ATOM 1583 C CA . VAL A 1 194 ? 3.954 1.331 -18.231 1.00 94.88 194 VAL A CA 1
ATOM 1584 C C . VAL A 1 194 ? 3.875 1.451 -16.715 1.00 94.88 194 VAL A C 1
ATOM 1586 O O . VAL A 1 194 ? 3.873 2.564 -16.192 1.00 94.88 194 VAL A O 1
ATOM 1589 N N . CYS A 1 195 ? 3.828 0.339 -15.996 1.00 95.69 195 CYS A N 1
ATOM 1590 C CA . CYS A 1 195 ? 3.983 0.302 -14.552 1.00 95.69 195 CYS A CA 1
ATOM 1591 C C . CYS A 1 195 ? 5.077 -0.699 -14.193 1.00 95.69 195 CYS A C 1
ATOM 1593 O O . CYS A 1 195 ? 4.972 -1.883 -14.504 1.00 95.69 195 CYS A O 1
ATOM 1595 N N . ILE A 1 196 ? 6.135 -0.217 -13.545 1.00 94.94 196 ILE A N 1
ATOM 1596 C CA . ILE A 1 196 ? 7.217 -1.086 -13.080 1.00 94.94 196 ILE A CA 1
ATOM 1597 C C . ILE A 1 196 ? 6.930 -1.467 -11.632 1.00 94.94 196 ILE A C 1
ATOM 1599 O O . ILE A 1 196 ? 6.698 -0.582 -10.805 1.00 94.94 196 ILE A O 1
ATOM 1603 N N . VAL A 1 197 ? 6.955 -2.760 -11.326 1.00 94.75 197 VAL A N 1
ATOM 1604 C CA . VAL A 1 197 ? 6.697 -3.323 -9.998 1.00 94.75 197 VAL A CA 1
ATOM 1605 C C . VAL A 1 197 ? 7.969 -3.996 -9.500 1.00 94.75 197 VAL A C 1
ATOM 1607 O O . VAL A 1 197 ? 8.513 -4.875 -10.159 1.00 94.75 197 VAL A O 1
ATOM 1610 N N . CYS A 1 198 ? 8.460 -3.579 -8.338 1.00 90.00 198 CYS A N 1
ATOM 1611 C CA . CYS A 1 198 ? 9.607 -4.205 -7.692 1.00 90.00 198 CYS A CA 1
ATOM 1612 C C . CYS A 1 198 ? 9.156 -5.296 -6.728 1.00 90.00 198 CYS A C 1
ATOM 1614 O O . CYS A 1 198 ? 8.212 -5.087 -5.959 1.00 90.00 198 CYS A O 1
ATOM 1616 N N . GLU A 1 199 ? 9.896 -6.399 -6.716 1.00 90.06 199 GLU A N 1
ATOM 1617 C CA . GLU A 1 199 ? 9.809 -7.425 -5.686 1.00 90.06 199 GLU A CA 1
ATOM 1618 C C . GLU A 1 199 ? 10.016 -6.850 -4.286 1.00 90.06 199 GLU A C 1
ATOM 1620 O O . GLU A 1 199 ? 10.641 -5.801 -4.080 1.00 90.06 199 GLU A O 1
ATOM 1625 N N . ARG A 1 200 ? 9.475 -7.560 -3.296 1.00 86.94 200 ARG A N 1
ATOM 1626 C CA . ARG A 1 200 ? 9.711 -7.225 -1.894 1.00 86.94 200 ARG A CA 1
ATOM 1627 C C . ARG A 1 200 ? 11.114 -7.653 -1.478 1.00 86.94 200 ARG A C 1
ATOM 1629 O O . ARG A 1 200 ? 11.629 -8.660 -1.965 1.00 86.94 200 ARG A O 1
ATOM 1636 N N . PRO A 1 201 ? 11.722 -6.951 -0.514 1.00 81.94 201 PRO A N 1
ATOM 1637 C CA . PRO A 1 201 ? 12.872 -7.501 0.172 1.00 81.94 201 PRO A CA 1
ATOM 1638 C C . PRO A 1 201 ? 12.522 -8.816 0.870 1.00 81.94 201 PRO A C 1
ATOM 1640 O O . PRO A 1 201 ? 11.499 -8.907 1.548 1.00 81.94 201 PRO A O 1
ATOM 1643 N N . ILE A 1 202 ? 13.415 -9.797 0.770 1.00 83.19 202 ILE A N 1
ATOM 1644 C CA . ILE A 1 202 ? 13.309 -11.085 1.469 1.00 83.19 202 ILE A CA 1
ATOM 1645 C C . ILE A 1 202 ? 13.849 -11.008 2.899 1.00 83.19 202 ILE A C 1
ATOM 1647 O O . ILE A 1 202 ? 13.495 -11.819 3.751 1.00 83.19 202 ILE A O 1
ATOM 1651 N N . ARG A 1 203 ? 14.711 -10.025 3.188 1.00 74.31 203 ARG A N 1
ATOM 1652 C CA . ARG A 1 203 ? 15.300 -9.843 4.514 1.00 74.31 203 ARG A CA 1
ATOM 1653 C C . ARG A 1 203 ? 15.447 -8.373 4.853 1.00 74.31 203 ARG A C 1
ATOM 1655 O O . ARG A 1 203 ? 15.897 -7.566 4.044 1.00 74.31 203 ARG A O 1
ATOM 1662 N N . PHE A 1 204 ? 15.133 -8.068 6.103 1.00 69.81 204 PHE A N 1
ATOM 1663 C CA . PHE A 1 204 ? 15.432 -6.799 6.747 1.00 69.81 204 PHE A CA 1
ATOM 1664 C C . PHE A 1 204 ? 16.327 -7.103 7.944 1.00 69.81 204 PHE A C 1
ATOM 1666 O O . PHE A 1 204 ? 15.991 -7.998 8.725 1.00 69.81 204 PHE A O 1
ATOM 1673 N N . SER A 1 205 ? 17.432 -6.378 8.123 1.00 64.38 20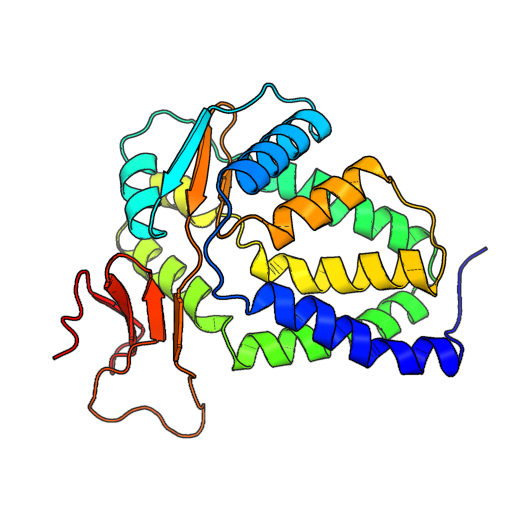5 SER A N 1
ATOM 1674 C CA . SER A 1 205 ? 18.142 -6.419 9.407 1.00 64.38 205 SER A CA 1
ATOM 1675 C C . SER A 1 205 ? 17.990 -5.106 10.147 1.00 64.38 205 SER A C 1
ATOM 1677 O O . SER A 1 205 ? 18.131 -4.015 9.598 1.00 64.38 205 SER A O 1
ATOM 1679 N N . TYR A 1 206 ? 17.685 -5.252 11.428 1.00 55.97 206 TYR A N 1
ATOM 1680 C CA . TYR A 1 206 ? 17.264 -4.173 12.298 1.00 55.97 206 TYR A CA 1
ATOM 1681 C C . TYR A 1 206 ? 18.400 -3.198 12.618 1.00 55.97 206 TYR A C 1
ATOM 1683 O O . TYR A 1 206 ? 19.494 -3.596 13.026 1.00 55.97 206 TYR A O 1
ATOM 1691 N N . TYR A 1 207 ? 18.092 -1.905 12.524 1.00 46.31 207 TYR A N 1
ATOM 1692 C CA . TYR A 1 207 ? 18.903 -0.835 13.091 1.00 46.31 207 TYR A CA 1
ATOM 1693 C C . TYR A 1 207 ? 18.514 -0.635 14.564 1.00 46.31 207 TYR A C 1
ATOM 1695 O O . TYR A 1 207 ? 17.388 -0.249 14.865 1.00 46.31 207 TYR A O 1
ATOM 1703 N N . ASN A 1 208 ? 19.428 -0.888 15.507 1.00 47.12 208 ASN A N 1
ATOM 1704 C CA . ASN A 1 208 ? 19.215 -0.532 16.913 1.00 47.12 208 ASN A CA 1
ATOM 1705 C C . ASN A 1 208 ? 19.956 0.776 17.225 1.00 47.12 208 ASN A C 1
ATOM 1707 O O . ASN A 1 208 ? 21.187 0.811 17.239 1.00 47.12 208 ASN A O 1
ATOM 1711 N N . SER A 1 209 ? 19.208 1.843 17.519 1.00 41.06 209 SER A N 1
ATOM 1712 C CA . SER A 1 209 ? 19.721 3.200 17.765 1.00 41.06 209 SER A CA 1
ATOM 1713 C C . SER A 1 209 ? 20.715 3.320 18.932 1.00 41.06 209 SER A C 1
ATOM 1715 O O . SER A 1 209 ? 21.427 4.319 19.015 1.00 41.06 209 SER A O 1
ATOM 1717 N N . LYS A 1 210 ? 20.834 2.306 19.805 1.00 45.06 210 LYS A N 1
ATOM 1718 C CA . LYS A 1 210 ? 21.834 2.265 20.894 1.00 45.06 210 LYS A CA 1
ATOM 1719 C C . LYS A 1 210 ? 23.195 1.685 20.497 1.00 45.06 210 LYS A C 1
ATOM 1721 O O . LYS A 1 210 ? 24.130 1.722 21.295 1.00 45.06 210 LYS A O 1
ATOM 1726 N N . ARG A 1 211 ? 23.343 1.150 19.286 1.00 43.72 211 ARG A N 1
ATOM 1727 C CA . ARG A 1 211 ? 24.619 0.649 18.770 1.00 43.72 211 ARG A CA 1
ATOM 1728 C C . ARG A 1 211 ? 24.819 1.197 17.367 1.00 43.72 211 ARG A C 1
ATOM 1730 O O . ARG A 1 211 ? 24.378 0.582 16.405 1.00 43.72 211 ARG A O 1
ATOM 1737 N N . ARG A 1 212 ? 25.544 2.319 17.246 1.00 45.00 212 ARG A N 1
ATOM 1738 C CA . ARG A 1 212 ? 26.283 2.582 16.002 1.00 45.00 212 ARG A CA 1
ATOM 1739 C C . ARG A 1 212 ? 27.102 1.315 15.733 1.00 45.00 212 ARG A C 1
ATOM 1741 O O . ARG A 1 212 ? 27.899 0.964 16.610 1.00 45.00 212 ARG A O 1
ATOM 1748 N N . PRO A 1 213 ? 26.895 0.594 14.620 1.00 42.72 213 PRO A N 1
ATOM 1749 C CA . PRO A 1 213 ? 27.769 -0.513 14.286 1.00 42.72 213 PRO A CA 1
ATOM 1750 C C . PRO A 1 213 ? 29.166 0.081 14.130 1.00 42.72 213 PRO A C 1
ATOM 1752 O O . PRO A 1 213 ? 29.391 0.917 13.259 1.00 42.72 213 PRO A O 1
ATOM 1755 N N . ARG A 1 214 ? 30.086 -0.267 15.029 1.00 36.81 214 ARG A N 1
ATOM 1756 C CA . ARG A 1 214 ? 31.504 -0.140 14.714 1.00 36.81 214 ARG A CA 1
ATOM 1757 C C . ARG A 1 214 ? 31.811 -1.318 13.802 1.00 36.81 214 ARG A C 1
ATOM 1759 O O . ARG A 1 214 ? 31.540 -2.439 14.197 1.00 36.81 214 ARG A O 1
ATOM 1766 N N . GLY A 1 215 ? 32.355 -1.042 12.625 1.00 42.50 215 GLY A N 1
ATOM 1767 C CA . GLY A 1 215 ? 33.311 -1.947 11.984 1.00 42.50 215 GLY A CA 1
ATOM 1768 C C . GLY A 1 215 ? 32.795 -2.963 10.967 1.00 42.50 215 GLY A C 1
ATOM 1769 O O . GLY A 1 215 ? 33.538 -3.247 10.037 1.00 42.50 215 GLY A O 1
ATOM 1770 N N . ASP A 1 216 ? 31.560 -3.456 11.049 1.00 46.81 216 ASP A N 1
ATOM 1771 C CA . ASP A 1 216 ? 31.217 -4.696 10.330 1.00 46.81 216 ASP A CA 1
ATOM 1772 C C . ASP A 1 216 ? 29.927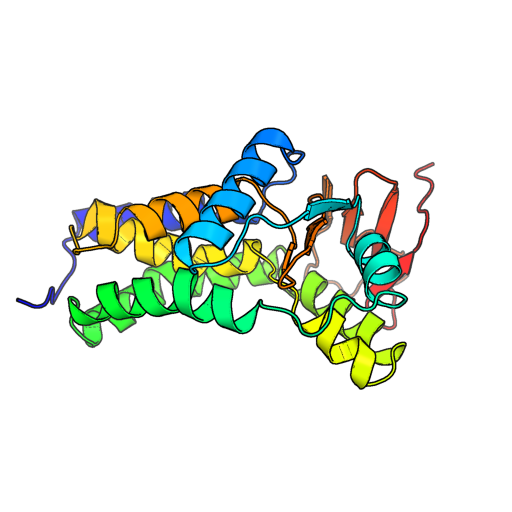 -4.497 9.524 1.00 46.81 216 ASP A C 1
ATOM 1774 O O . ASP A 1 216 ? 28.850 -4.351 10.098 1.00 46.81 216 ASP A O 1
ATOM 1778 N N . GLY A 1 217 ? 30.025 -4.421 8.192 1.00 52.09 217 GLY A N 1
ATOM 1779 C CA . GLY A 1 217 ? 28.903 -4.160 7.283 1.00 52.09 217 GLY A CA 1
ATOM 1780 C C . GLY A 1 217 ? 27.736 -5.133 7.472 1.00 52.09 217 GLY A C 1
ATOM 1781 O O . GLY A 1 217 ? 27.737 -6.235 6.933 1.00 52.09 217 GLY A O 1
ATOM 1782 N N . LYS A 1 218 ? 26.708 -4.723 8.224 1.00 57.12 218 LYS A N 1
ATOM 1783 C CA . LYS A 1 218 ? 25.489 -5.517 8.420 1.00 57.12 218 LYS A CA 1
ATOM 1784 C C . LYS A 1 218 ? 24.470 -5.186 7.334 1.00 57.12 218 LYS A C 1
ATOM 1786 O O . LYS A 1 218 ? 24.096 -4.022 7.163 1.00 57.12 218 LYS A O 1
ATOM 1791 N N . ILE A 1 219 ? 24.039 -6.224 6.611 1.00 56.12 219 ILE A N 1
ATOM 1792 C CA . ILE A 1 219 ? 22.974 -6.179 5.596 1.00 56.12 219 ILE A CA 1
ATOM 1793 C C . ILE A 1 219 ? 21.750 -5.514 6.206 1.00 56.12 219 ILE A C 1
ATOM 1795 O O . ILE A 1 219 ? 21.286 -5.966 7.235 1.00 56.12 219 ILE A O 1
ATOM 1799 N N . ALA A 1 220 ? 21.218 -4.473 5.592 1.00 67.12 220 ALA A N 1
ATOM 1800 C CA . ALA A 1 220 ? 20.050 -3.737 6.051 1.00 67.12 220 ALA A CA 1
ATOM 1801 C C . ALA A 1 220 ? 18.773 -4.168 5.318 1.00 67.12 220 ALA A C 1
ATOM 1803 O O . ALA A 1 220 ? 17.744 -4.396 5.952 1.00 67.12 220 ALA A O 1
ATOM 1804 N N . ILE A 1 221 ? 18.860 -4.337 3.997 1.00 75.25 221 ILE A N 1
ATOM 1805 C CA . ILE A 1 221 ? 17.797 -4.871 3.137 1.00 75.25 221 ILE A CA 1
ATOM 1806 C C . ILE A 1 221 ? 18.440 -5.845 2.154 1.00 75.25 221 ILE A C 1
ATOM 1808 O O . ILE A 1 221 ? 19.476 -5.515 1.583 1.00 75.25 221 ILE A O 1
ATOM 1812 N N . GLN A 1 222 ? 17.827 -7.004 1.943 1.00 78.19 222 GLN A N 1
ATOM 1813 C CA . GLN A 1 222 ? 18.240 -7.976 0.932 1.00 78.19 222 GLN A CA 1
ATOM 1814 C C . GLN A 1 222 ? 17.052 -8.340 0.047 1.00 78.19 222 GLN A C 1
ATOM 18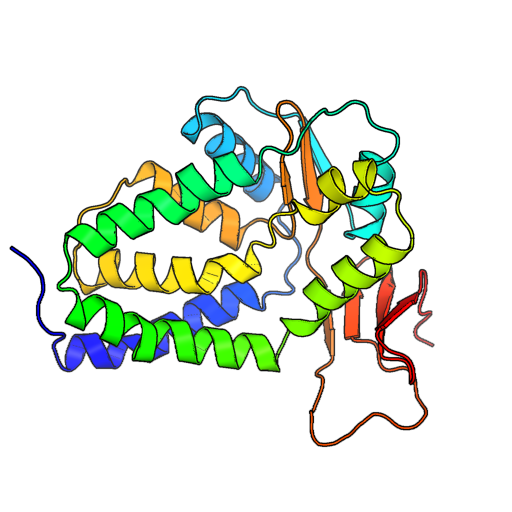16 O O . GLN A 1 222 ? 15.960 -8.608 0.554 1.00 78.19 222 GLN A O 1
ATOM 1821 N N . PHE A 1 223 ? 17.284 -8.372 -1.259 1.00 83.19 223 PHE A N 1
ATOM 1822 C CA . PHE A 1 223 ? 16.340 -8.836 -2.270 1.00 83.19 223 PHE A CA 1
ATOM 1823 C C . PHE A 1 223 ? 16.695 -10.255 -2.728 1.00 83.19 223 PHE A C 1
ATOM 1825 O O . PHE A 1 223 ? 17.803 -10.742 -2.487 1.00 83.19 223 PHE A O 1
ATOM 1832 N N . ALA A 1 224 ? 15.732 -10.937 -3.351 1.00 84.38 224 ALA A N 1
ATOM 1833 C CA . ALA A 1 224 ? 15.861 -12.344 -3.737 1.00 84.38 224 ALA A CA 1
ATOM 1834 C C . ALA A 1 224 ? 16.988 -12.608 -4.750 1.00 84.38 224 ALA A C 1
ATOM 1836 O O . ALA A 1 224 ? 17.534 -13.705 -4.796 1.00 84.38 224 ALA A O 1
ATOM 1837 N N . ASP A 1 225 ? 17.371 -11.597 -5.527 1.00 81.00 225 ASP A N 1
ATOM 1838 C CA . ASP A 1 225 ? 18.455 -11.655 -6.510 1.00 81.00 225 ASP A CA 1
ATOM 1839 C C . ASP A 1 225 ? 19.856 -11.422 -5.914 1.00 81.00 225 ASP A C 1
ATOM 1841 O O . ASP A 1 225 ? 20.841 -11.340 -6.647 1.00 81.00 225 ASP A O 1
ATOM 1845 N N . GLY A 1 226 ? 19.958 -11.311 -4.586 1.00 76.75 226 GLY A N 1
ATOM 1846 C CA . GLY A 1 226 ? 21.209 -11.064 -3.872 1.00 76.75 226 GLY A CA 1
ATOM 1847 C C . GLY A 1 226 ? 21.578 -9.584 -3.748 1.00 76.75 226 GLY A C 1
ATOM 1848 O O . GLY A 1 226 ? 22.509 -9.258 -3.000 1.00 76.75 226 GLY A O 1
ATOM 1849 N N . PHE A 1 227 ? 20.831 -8.680 -4.394 1.00 75.38 227 PHE A N 1
ATOM 1850 C CA . PHE A 1 227 ? 21.029 -7.245 -4.233 1.00 75.38 227 PHE A CA 1
ATOM 1851 C C . PHE A 1 227 ? 20.788 -6.853 -2.776 1.00 75.38 227 PHE A C 1
ATOM 1853 O O . PHE A 1 227 ? 19.752 -7.175 -2.182 1.00 75.38 227 PHE A O 1
ATOM 1860 N N . SER A 1 228 ? 21.762 -6.164 -2.183 1.00 71.69 228 SER A N 1
ATOM 1861 C CA . SER A 1 228 ? 21.737 -5.836 -0.763 1.00 71.69 228 SER A CA 1
ATOM 1862 C C . SER A 1 228 ? 22.096 -4.379 -0.510 1.00 71.69 228 SER A C 1
ATOM 1864 O O . SER A 1 228 ? 22.995 -3.797 -1.116 1.00 71.69 228 SER A O 1
ATOM 1866 N N . LEU A 1 229 ? 21.410 -3.793 0.461 1.00 68.88 229 LEU A N 1
ATOM 1867 C CA . LEU A 1 229 ? 21.749 -2.501 1.039 1.00 68.88 229 LEU A CA 1
ATOM 1868 C C . LEU A 1 229 ? 22.409 -2.745 2.371 1.00 68.88 229 LEU A C 1
ATOM 1870 O O . LEU A 1 229 ? 21.870 -3.500 3.172 1.00 68.88 229 LEU A O 1
ATOM 1874 N N . VAL A 1 230 ? 23.539 -2.101 2.632 1.00 63.22 230 VAL A N 1
ATOM 1875 C CA . VAL A 1 230 ? 24.330 -2.350 3.840 1.00 63.22 230 VAL A CA 1
ATOM 1876 C C . VAL A 1 230 ? 24.576 -1.041 4.572 1.00 63.22 230 VAL A C 1
ATOM 1878 O O . VAL A 1 230 ? 24.859 -0.020 3.949 1.00 63.22 230 VAL A O 1
ATOM 1881 N N . TYR A 1 231 ? 24.492 -1.052 5.903 1.00 55.72 231 TYR A N 1
ATOM 1882 C CA . TYR A 1 231 ? 24.963 0.078 6.701 1.00 55.72 231 TYR A CA 1
ATOM 1883 C C . TYR A 1 231 ? 26.495 0.097 6.721 1.00 55.72 231 TYR A C 1
ATOM 1885 O O . TYR A 1 231 ? 27.127 -0.866 7.148 1.00 55.72 231 TYR A O 1
ATOM 1893 N N . ALA A 1 232 ? 27.096 1.211 6.315 1.00 53.75 232 ALA A N 1
ATOM 1894 C CA . ALA A 1 232 ? 28.516 1.489 6.482 1.00 53.75 232 ALA A CA 1
ATOM 1895 C C . ALA A 1 232 ? 28.726 2.676 7.436 1.00 53.75 232 ALA A C 1
ATOM 1897 O O . ALA A 1 232 ? 27.829 3.490 7.656 1.00 53.75 232 ALA A O 1
ATOM 1898 N N . ASN A 1 233 ? 29.949 2.834 7.953 1.00 46.38 233 ASN A N 1
ATOM 1899 C CA . ASN A 1 233 ? 30.329 3.924 8.869 1.00 46.38 233 ASN A CA 1
ATOM 1900 C C . ASN A 1 233 ? 30.056 5.352 8.323 1.00 46.38 233 ASN A C 1
ATOM 1902 O O . ASN A 1 233 ? 30.133 6.312 9.082 1.00 46.38 233 ASN A O 1
ATOM 1906 N N . GLN A 1 234 ? 29.734 5.503 7.030 1.00 54.16 234 GLN A N 1
ATOM 1907 C CA . GLN A 1 234 ? 29.430 6.772 6.349 1.00 54.16 234 GLN A CA 1
ATOM 1908 C C . GLN A 1 234 ? 27.966 6.884 5.862 1.00 54.16 234 GLN A C 1
ATOM 1910 O O . GLN A 1 234 ? 27.641 7.793 5.100 1.00 54.16 234 GLN A O 1
ATOM 1915 N N . GLY A 1 235 ? 27.081 5.971 6.275 1.00 58.12 235 GLY A N 1
ATOM 1916 C CA . GLY A 1 235 ? 25.695 5.869 5.799 1.00 58.12 235 GLY A CA 1
ATOM 1917 C C . GLY A 1 235 ? 25.412 4.525 5.124 1.00 58.12 235 GLY A C 1
ATOM 1918 O O . GLY A 1 235 ? 26.234 3.614 5.173 1.00 58.12 235 GLY A O 1
ATOM 1919 N N . VAL A 1 236 ? 24.243 4.380 4.498 1.00 57.44 236 VAL A N 1
ATOM 1920 C CA . VAL A 1 236 ? 23.927 3.183 3.694 1.00 57.44 236 VAL A CA 1
ATOM 1921 C C . VAL A 1 236 ? 24.893 3.106 2.506 1.00 57.44 236 VAL A C 1
ATOM 1923 O O . VAL A 1 236 ? 25.436 4.125 2.091 1.00 57.44 236 VAL A O 1
ATOM 1926 N N . LYS A 1 237 ? 25.187 1.916 1.994 1.00 61.44 237 LYS A N 1
ATOM 1927 C CA . LYS A 1 237 ? 25.882 1.695 0.723 1.00 61.44 237 LYS A CA 1
ATOM 1928 C C . LYS A 1 237 ? 25.112 0.659 -0.090 1.00 61.44 237 LYS A C 1
ATOM 1930 O O . LYS A 1 237 ? 24.601 -0.313 0.469 1.00 61.44 237 LYS A O 1
ATOM 1935 N N . LEU A 1 238 ? 25.068 0.879 -1.402 1.00 62.06 238 LEU A N 1
ATOM 1936 C CA . LEU A 1 238 ? 24.588 -0.088 -2.386 1.00 62.06 238 LEU A CA 1
ATOM 1937 C C . LEU A 1 238 ? 25.684 -1.134 -2.599 1.00 62.06 238 LEU A C 1
ATOM 1939 O O . LEU A 1 238 ? 26.835 -0.764 -2.836 1.00 62.06 238 LEU A O 1
ATOM 1943 N N . ILE A 1 239 ? 25.342 -2.417 -2.500 1.00 60.78 239 ILE A N 1
ATOM 1944 C CA . ILE A 1 239 ? 26.265 -3.513 -2.797 1.00 60.78 239 ILE A CA 1
ATOM 1945 C C . ILE A 1 239 ? 25.543 -4.493 -3.721 1.00 60.78 239 ILE A C 1
ATOM 1947 O O . ILE A 1 239 ? 24.554 -5.115 -3.339 1.00 60.78 239 ILE A O 1
ATOM 1951 N N . GLU A 1 240 ? 26.041 -4.614 -4.953 1.00 55.44 240 GLU A N 1
ATOM 1952 C CA . GLU A 1 240 ? 25.402 -5.416 -6.004 1.00 55.44 240 GLU A CA 1
ATOM 1953 C C . GLU A 1 240 ? 25.413 -6.919 -5.704 1.00 55.44 240 GLU A C 1
ATOM 1955 O O . GLU A 1 240 ? 24.500 -7.621 -6.128 1.00 55.44 240 GLU A O 1
ATOM 1960 N N . LYS A 1 241 ? 26.392 -7.415 -4.934 1.00 48.44 241 LYS A N 1
ATOM 1961 C CA . LYS A 1 241 ? 26.437 -8.802 -4.451 1.00 48.44 241 LYS A CA 1
ATOM 1962 C C . LYS A 1 241 ? 27.065 -8.883 -3.065 1.00 48.44 241 LYS A C 1
ATOM 1964 O O . LYS A 1 241 ? 28.244 -8.579 -2.901 1.00 48.44 241 LYS A O 1
ATOM 1969 N N . TYR A 1 242 ? 26.294 -9.346 -2.086 1.00 43.81 242 TYR A N 1
ATOM 1970 C CA . TYR A 1 242 ? 26.853 -10.000 -0.905 1.00 43.81 242 TYR A CA 1
ATOM 1971 C C . TYR A 1 242 ? 26.828 -11.500 -1.204 1.00 43.81 242 TYR A C 1
ATOM 1973 O O . TYR A 1 242 ? 25.754 -12.100 -1.232 1.00 43.81 242 TYR A O 1
ATOM 1981 N N . ILE A 1 243 ? 27.987 -12.095 -1.496 1.00 33.19 243 ILE A N 1
ATOM 1982 C CA . ILE A 1 243 ? 28.109 -13.552 -1.428 1.00 33.19 243 ILE A CA 1
ATOM 1983 C C . ILE A 1 243 ? 28.053 -13.859 0.068 1.00 33.19 243 ILE A C 1
ATOM 1985 O O . ILE A 1 243 ? 28.908 -13.412 0.830 1.00 33.19 243 ILE A O 1
ATOM 1989 N N . LEU A 1 244 ? 26.953 -14.470 0.502 1.00 35.66 244 LEU A N 1
ATOM 1990 C CA . LEU A 1 244 ? 26.885 -15.070 1.825 1.00 35.66 244 LEU A CA 1
ATOM 1991 C C . LEU A 1 244 ? 27.749 -16.329 1.742 1.00 35.66 244 LEU A C 1
ATOM 1993 O O . LEU A 1 244 ? 27.298 -17.320 1.173 1.00 35.66 244 LEU A O 1
ATOM 1997 N N . ASP A 1 245 ? 28.990 -16.231 2.215 1.00 30.28 245 ASP A N 1
ATOM 1998 C CA . ASP A 1 245 ? 29.778 -17.407 2.594 1.00 30.28 245 ASP A CA 1
ATOM 1999 C C . ASP A 1 245 ? 29.129 -18.108 3.801 1.00 30.28 245 ASP A C 1
ATOM 2001 O O . ASP A 1 245 ? 28.613 -17.393 4.702 1.00 30.28 245 ASP A O 1
#

Sequence (245 aa):
MSIEKLTAEQEALIPLYQQKWRAIAISTEPINHQTATEAIKLTYAVIGLSEPEIIFCNNPYAAINIIIPSHMGNPMSKQLHSKIKIQPVMQLQSQLDRWLCWELDKQLTTPLRSQLHREKFELGRQLGWQLEKQLPKQLRVKVDNCIQLEHWVCTGSLLDFGISVLNCNYDQKKWEVFQLLVKSCGWIYPFKKVCIVCERPIRFSYYNSKRRPRGDGKIAIQFADGFSLVYANQGVKLIEKYILD

pLDDT: mean 81.8, std 16.22, range [30.28, 97.69]

Radius of gyration: 19.04 Å; chains: 1; bounding box: 58×34×48 Å

InterPro domains:
  IPR046633 Domain of unknown function DUF6745 [PF20530] (173-239)